Protein AF-A0A371NDY4-F1 (afdb_monomer_lite)

Sequence (256 aa):
MDIGEIVNDAIRYPSSDWKKVIILGVLIIASILILPVFLVMGYGFRALKASIAGFDELPEFDEWGEMFVDGLKVFVVQIAYMIVPLIIIFAGVLGSFTMVSPDTGVITNPTAFTGLVGGTTIIGIILAIILGLIETIAIAHMAYNDSELGAAFRFSEILDVISQIGWLDYIIWYIVVGLISVAGLHNLVHRCGSDLSGDGIHCKFPECDTGSGYPDRGPHNIPLHPALLEQGPCTQIRLRIKLPSFFIFPSSDKHL

pLDDT: mean 75.1, std 24.1, range [26.83, 97.38]

Organism: NCBI:txid49339

Radius of gyration: 27.2 Å; chains: 1; bounding box: 87×42×76 Å

Foldseek 3Di:
DPPVVVVVLVVVLCVQDVVVVVVLVVLVVVVVPVQSQLLNQLQVLVQLLCVVVVHSHRDDPPPSVNSSVLSVLLVVLVCVLLVVLVCLLCVLQVVLCVQQDPVPRDRVDPVSSCCSNVVSNVVSVVSSVVSVLLQVLLSSQCSVVVVDSVSSVPSVVSVVVCVVCPVVNSVVVVVVVVVVVVVVVVVVCVQQVPDPPDDDRDRDDPPPPPDDDDDDDDDDDDDDDPDDDDDDPDDDPPPPDDDDPPPDDDPDDPDD

Secondary structure (DSSP, 8-state):
--HHHHHHHHHHTGGG-HHHHHHHHHHHHHTTSHHHHHHHHHHHHHHHHHHHTT--SPPPS--HHHHHHHHHHHHHHHHHHHHHHHHHHHHHHHHHGGGB-TTT--BS-HHHHHHHHHHHHHHHHHHHHHHHHHHHHHHHHHHHTTT-GGGGG-HHHHHHHHHHH-HHHHHHHHHHHHHHHHHHHHHHHHHHTT--SSS------------S-------------S------S-----------TT----------

InterPro domains:
  IPR025098 Protein of unknown function DUF4013 [PF13197] (29-183)

Structure (mmCIF, N/CA/C/O backbone):
data_AF-A0A371NDY4-F1
#
_entry.id   AF-A0A371NDY4-F1
#
loop_
_atom_site.group_PDB
_atom_site.id
_atom_site.type_symbol
_atom_site.label_atom_id
_atom_site.label_alt_id
_atom_site.label_comp_id
_atom_site.label_asym_id
_atom_site.label_entity_id
_atom_site.label_seq_id
_atom_site.pdbx_PDB_ins_code
_atom_site.Cartn_x
_atom_site.Cartn_y
_atom_site.Cartn_z
_atom_site.occupancy
_atom_site.B_iso_or_equiv
_atom_site.auth_seq_id
_atom_site.auth_comp_id
_atom_site.auth_asym_id
_atom_site.auth_atom_id
_atom_site.pdbx_PDB_model_num
ATOM 1 N N . MET A 1 1 ? -5.989 -22.667 13.605 1.00 60.81 1 MET A N 1
ATOM 2 C CA . MET A 1 1 ? -7.070 -21.696 13.333 1.00 60.81 1 MET A CA 1
ATOM 3 C C . MET A 1 1 ? -8.186 -22.421 12.618 1.00 60.81 1 MET A C 1
ATOM 5 O O . MET A 1 1 ? -7.897 -23.077 11.622 1.00 60.81 1 MET A O 1
ATOM 9 N N . ASP A 1 2 ? -9.414 -22.338 13.126 1.00 74.62 2 ASP A N 1
ATOM 10 C CA . ASP A 1 2 ? -10.581 -22.775 12.362 1.00 74.62 2 ASP A CA 1
ATOM 11 C C . ASP A 1 2 ? -10.974 -21.644 11.403 1.00 74.62 2 ASP A C 1
ATOM 13 O O . ASP A 1 2 ? -11.299 -20.532 11.816 1.00 74.62 2 ASP A O 1
ATOM 17 N N . ILE A 1 3 ? -10.859 -21.905 10.103 1.00 75.25 3 ILE A N 1
ATOM 18 C CA . ILE A 1 3 ? -11.135 -20.914 9.055 1.00 75.25 3 ILE A CA 1
ATOM 19 C C . ILE A 1 3 ? -12.627 -20.539 9.069 1.00 75.25 3 ILE A C 1
ATOM 21 O O . ILE A 1 3 ? -12.978 -19.415 8.712 1.00 75.25 3 ILE A O 1
ATOM 25 N N . GLY A 1 4 ? -13.501 -21.453 9.513 1.00 75.94 4 GLY A N 1
ATOM 26 C CA . GLY A 1 4 ? -14.943 -21.228 9.561 1.00 75.94 4 GLY A CA 1
ATOM 27 C C . GLY A 1 4 ? -15.351 -20.133 10.545 1.00 75.94 4 GLY A C 1
ATOM 28 O O . GLY A 1 4 ? -16.204 -19.310 10.213 1.00 75.94 4 GLY A O 1
ATOM 29 N N . GLU A 1 5 ? -14.716 -20.082 11.718 1.00 78.94 5 GLU A N 1
ATOM 30 C CA . GLU A 1 5 ? -15.002 -19.073 12.748 1.00 78.94 5 GLU A CA 1
ATOM 31 C C . GLU A 1 5 ? -14.614 -17.669 12.267 1.00 78.94 5 GLU A C 1
ATOM 33 O O . GLU A 1 5 ? -15.431 -16.755 12.317 1.00 78.94 5 GLU A O 1
ATOM 38 N N . ILE A 1 6 ? -13.431 -17.527 11.661 1.00 78.00 6 ILE A N 1
ATOM 39 C CA . ILE A 1 6 ? -12.930 -16.244 11.136 1.00 78.00 6 ILE A CA 1
ATOM 40 C C . ILE A 1 6 ? -13.851 -15.692 10.045 1.00 78.00 6 ILE A C 1
ATOM 42 O O . ILE A 1 6 ? -14.155 -14.500 10.019 1.00 78.00 6 ILE A O 1
ATOM 46 N N . VAL A 1 7 ? -14.307 -16.554 9.132 1.00 78.50 7 VAL A N 1
ATOM 47 C CA . VAL A 1 7 ? -15.221 -16.143 8.059 1.00 78.50 7 VAL A CA 1
ATOM 48 C C . VAL A 1 7 ? -16.587 -15.751 8.627 1.00 78.50 7 VAL A C 1
ATOM 50 O O . VAL A 1 7 ? -17.172 -14.761 8.185 1.00 78.50 7 VAL A O 1
ATOM 53 N N . ASN A 1 8 ? -17.098 -16.496 9.608 1.00 81.06 8 ASN A N 1
ATOM 54 C CA . ASN A 1 8 ? -18.370 -16.183 10.254 1.00 81.06 8 ASN A CA 1
ATOM 55 C C . ASN A 1 8 ? -18.316 -14.841 11.005 1.00 81.06 8 ASN A C 1
ATOM 57 O O . ASN A 1 8 ? -19.231 -14.025 10.865 1.00 81.06 8 ASN A O 1
ATOM 61 N N . ASP A 1 9 ? -17.234 -14.582 11.733 1.00 78.56 9 ASP A N 1
ATOM 62 C CA . ASP A 1 9 ? -17.045 -13.331 12.470 1.00 78.56 9 ASP A CA 1
ATOM 63 C C . ASP A 1 9 ? -16.866 -12.142 11.518 1.00 78.56 9 ASP A C 1
ATOM 65 O O . ASP A 1 9 ? -17.490 -11.096 11.712 1.00 78.56 9 ASP A O 1
ATOM 69 N N . ALA A 1 10 ? -16.139 -12.330 10.411 1.00 75.06 10 ALA A N 1
ATOM 70 C CA . ALA A 1 10 ? -15.986 -11.315 9.369 1.00 75.06 10 ALA A CA 1
ATOM 71 C C . ALA A 1 10 ? -17.323 -10.906 8.718 1.00 75.06 10 ALA A C 1
ATOM 73 O O . ALA A 1 10 ? -17.489 -9.748 8.338 1.00 75.06 10 ALA A O 1
ATOM 74 N N . ILE A 1 11 ? -18.291 -11.825 8.599 1.00 76.31 11 ILE A N 1
ATOM 75 C CA . ILE A 1 11 ? -19.642 -11.517 8.092 1.00 76.31 11 ILE A CA 1
ATOM 76 C C . ILE A 1 11 ? -20.498 -10.855 9.176 1.00 76.31 11 ILE A C 1
ATOM 78 O O . ILE A 1 11 ? -21.281 -9.943 8.890 1.00 76.31 11 ILE A O 1
ATOM 82 N N . ARG A 1 12 ? -20.362 -11.300 10.427 1.00 77.25 12 ARG A N 1
ATOM 83 C CA . ARG A 1 12 ? -21.156 -10.793 11.548 1.00 77.25 12 ARG A CA 1
ATOM 84 C C . ARG A 1 12 ? -20.796 -9.350 11.896 1.00 77.25 12 ARG A C 1
ATOM 86 O O . ARG A 1 12 ? -21.706 -8.554 12.135 1.00 77.25 12 ARG A O 1
ATOM 93 N N . TYR A 1 13 ? -19.513 -9.005 11.860 1.00 73.75 13 TYR A N 1
ATOM 94 C CA . TYR A 1 13 ? -18.995 -7.689 12.236 1.00 73.75 13 TYR A CA 1
ATOM 95 C C . TYR A 1 13 ? -19.680 -6.505 11.511 1.00 73.75 13 TYR A C 1
ATOM 97 O O . TYR A 1 13 ? -20.256 -5.654 12.194 1.00 73.75 13 TYR A O 1
ATOM 105 N N . PRO A 1 14 ? -19.761 -6.447 10.163 1.00 69.00 14 PRO A N 1
ATOM 106 C CA . PRO A 1 14 ? -20.458 -5.359 9.470 1.00 69.00 14 PRO A CA 1
ATOM 107 C C . PRO A 1 14 ? -21.983 -5.393 9.666 1.00 69.00 14 PRO A C 1
ATOM 109 O O . PRO A 1 14 ? -22.634 -4.360 9.569 1.00 69.00 14 PRO A O 1
ATOM 112 N N . SER A 1 15 ? -22.581 -6.552 9.966 1.00 75.44 15 SER A N 1
ATOM 113 C CA . SER A 1 15 ? -24.038 -6.672 10.149 1.00 75.44 15 SER A CA 1
ATOM 114 C C . SER A 1 15 ? -24.560 -6.108 11.480 1.00 75.44 15 SER A C 1
ATOM 116 O O . SER A 1 15 ? -25.775 -6.050 11.682 1.00 75.44 15 SER A O 1
ATOM 118 N N . SER A 1 16 ? -23.655 -5.689 12.371 1.00 74.81 16 SER A N 1
ATOM 119 C CA . SER A 1 16 ? -23.969 -5.195 13.716 1.00 74.81 16 SER A CA 1
ATOM 120 C C . SER A 1 16 ? -24.694 -3.841 13.723 1.00 74.81 16 SER A C 1
ATOM 122 O O . SER A 1 16 ? -25.647 -3.676 14.481 1.00 74.81 16 SER A O 1
ATOM 124 N N . ASP A 1 17 ? -24.309 -2.892 12.858 1.00 80.81 17 ASP A N 1
ATOM 125 C CA . ASP A 1 17 ? -24.914 -1.552 12.799 1.00 80.81 17 ASP A CA 1
ATOM 126 C C . ASP A 1 17 ? -25.013 -1.017 11.362 1.00 80.81 17 ASP A C 1
ATOM 128 O O . ASP A 1 17 ? -24.057 -0.534 10.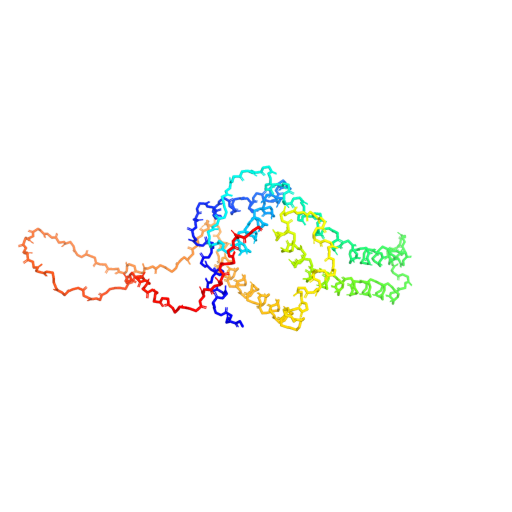751 1.00 80.81 17 ASP A O 1
ATOM 132 N N . TRP A 1 18 ? -26.234 -1.046 10.832 1.00 82.12 18 TRP A N 1
ATOM 133 C CA . TRP A 1 18 ? -26.519 -0.678 9.448 1.00 82.12 18 TRP A CA 1
ATOM 134 C C . TRP A 1 18 ? -26.354 0.820 9.179 1.00 82.12 18 TRP A C 1
ATOM 136 O O . TRP A 1 18 ? -26.070 1.202 8.044 1.00 82.12 18 TRP A O 1
ATOM 146 N N . LYS A 1 19 ? -26.487 1.689 10.193 1.00 82.31 19 LYS A N 1
ATOM 147 C CA . LYS A 1 19 ? -26.285 3.135 9.999 1.00 82.31 19 LYS A CA 1
ATOM 148 C C . LYS A 1 19 ? -24.817 3.431 9.715 1.00 82.31 19 LYS A C 1
ATOM 150 O O . LYS A 1 19 ? -24.513 4.162 8.773 1.00 82.31 19 LYS A O 1
ATOM 155 N N . LYS A 1 20 ? -23.920 2.821 10.494 1.00 84.62 20 LYS A N 1
ATOM 156 C CA . LYS A 1 20 ? -22.464 2.947 10.333 1.00 84.62 20 LYS A CA 1
ATOM 157 C C . LYS A 1 20 ? -22.018 2.418 8.966 1.00 84.62 20 LYS A C 1
ATOM 159 O O . LYS A 1 20 ? -21.270 3.094 8.263 1.00 84.62 20 LYS A O 1
ATOM 164 N N . VAL A 1 21 ? -22.569 1.283 8.530 1.00 85.19 21 VAL A N 1
ATOM 165 C CA . VAL A 1 21 ? -22.293 0.721 7.195 1.00 85.19 21 VAL A CA 1
ATOM 166 C C . VAL A 1 21 ? -22.751 1.645 6.065 1.00 85.19 21 VAL A C 1
ATOM 168 O O . VAL A 1 21 ? -22.012 1.828 5.100 1.00 85.19 21 VAL A O 1
ATOM 171 N N . ILE A 1 22 ? -23.931 2.264 6.169 1.00 85.31 22 ILE A N 1
ATOM 172 C CA . ILE A 1 22 ? -24.418 3.205 5.146 1.00 85.31 22 ILE A CA 1
ATOM 173 C C . ILE A 1 22 ? -23.508 4.434 5.057 1.00 85.31 22 ILE A C 1
ATOM 175 O O . ILE A 1 22 ? -23.155 4.846 3.952 1.00 85.31 22 ILE A O 1
ATOM 179 N N . ILE A 1 23 ? -23.091 4.998 6.196 1.00 83.94 23 ILE A N 1
ATOM 180 C CA . ILE A 1 23 ? -22.161 6.138 6.229 1.00 83.94 23 ILE A CA 1
ATOM 181 C C . ILE A 1 23 ? -20.831 5.759 5.566 1.00 83.94 23 ILE A C 1
ATOM 183 O O . ILE A 1 23 ? -20.347 6.503 4.709 1.00 83.94 23 ILE A O 1
ATOM 187 N N . LEU A 1 24 ? -20.282 4.582 5.889 1.00 83.75 24 LEU A N 1
ATOM 188 C CA . LEU A 1 24 ? -19.072 4.063 5.250 1.00 83.75 24 LEU A CA 1
ATOM 189 C C . LEU A 1 24 ? -19.263 3.878 3.736 1.00 83.75 24 LEU A C 1
ATOM 191 O O . LEU A 1 24 ? -18.402 4.276 2.958 1.00 83.75 24 LEU A O 1
ATOM 195 N N . GLY A 1 25 ? -20.402 3.333 3.306 1.00 80.56 25 GLY A N 1
ATOM 196 C CA . GLY A 1 25 ? -20.733 3.156 1.891 1.00 80.56 25 GLY A CA 1
ATOM 197 C C . GLY A 1 25 ? -20.793 4.480 1.124 1.00 80.56 25 GLY A C 1
ATOM 198 O O . GLY A 1 25 ? -20.212 4.593 0.045 1.00 80.56 25 GLY A O 1
ATOM 199 N N . VAL A 1 26 ? -21.424 5.512 1.696 1.00 86.12 26 VAL A N 1
ATOM 200 C CA . VAL A 1 26 ? -21.456 6.862 1.104 1.00 86.12 26 VAL A CA 1
ATOM 201 C C . VAL A 1 26 ? -20.052 7.464 1.032 1.00 86.12 26 VAL A C 1
ATOM 203 O O . VAL A 1 26 ? -19.696 8.034 0.003 1.00 86.12 26 VAL A O 1
ATOM 206 N N . LEU A 1 27 ? -19.237 7.305 2.078 1.00 78.69 27 LEU A N 1
ATOM 207 C CA . LEU A 1 27 ? -17.835 7.738 2.094 1.00 78.69 27 LEU A CA 1
ATOM 208 C C . LEU A 1 27 ? -17.000 7.042 1.014 1.00 78.69 27 LEU A C 1
ATOM 210 O O . LEU A 1 27 ? -16.205 7.703 0.351 1.00 78.69 27 LEU A O 1
ATOM 214 N N . ILE A 1 28 ? -17.203 5.741 0.797 1.00 79.44 28 ILE A N 1
ATOM 215 C CA . ILE A 1 28 ? -16.534 4.983 -0.268 1.00 79.44 28 ILE A CA 1
ATOM 216 C C . ILE A 1 28 ? -16.940 5.520 -1.644 1.00 79.44 28 ILE A C 1
ATOM 218 O O . ILE A 1 28 ? -16.073 5.753 -2.480 1.00 79.44 28 ILE A O 1
ATOM 222 N N . ILE A 1 29 ? -18.224 5.789 -1.887 1.00 79.44 29 ILE A N 1
ATOM 223 C CA . ILE A 1 29 ? -18.677 6.378 -3.161 1.00 79.44 29 ILE A CA 1
ATOM 224 C C . ILE A 1 29 ? -18.099 7.792 -3.338 1.00 79.44 29 ILE A C 1
ATOM 226 O O . ILE A 1 29 ? -17.630 8.156 -4.416 1.00 79.44 29 ILE A O 1
ATOM 230 N N . ALA A 1 30 ? -18.078 8.579 -2.262 1.00 79.12 30 ALA A N 1
ATOM 231 C CA . ALA A 1 30 ? -17.508 9.920 -2.238 1.00 79.12 30 ALA A CA 1
ATOM 232 C C . ALA A 1 30 ? -15.967 9.934 -2.257 1.00 79.12 30 ALA A C 1
ATOM 234 O O . ALA A 1 30 ? -15.396 11.003 -2.449 1.00 79.12 30 ALA A O 1
ATOM 235 N N . SER A 1 31 ? -15.286 8.789 -2.110 1.00 74.94 31 SER A N 1
ATOM 236 C CA . SER A 1 31 ? -13.812 8.678 -2.127 1.00 74.94 31 SER A CA 1
ATOM 237 C C . SER A 1 31 ? -13.174 9.029 -3.468 1.00 74.94 31 SER A C 1
ATOM 239 O O . SER A 1 31 ? -11.965 9.236 -3.537 1.00 74.94 31 SER A O 1
ATOM 241 N N . ILE A 1 32 ? -13.986 9.190 -4.519 1.00 74.50 32 ILE A N 1
ATOM 242 C CA . ILE A 1 32 ? -13.548 9.839 -5.757 1.00 74.50 32 ILE A CA 1
ATOM 243 C C . ILE A 1 32 ? -13.097 11.290 -5.514 1.00 74.50 32 ILE A C 1
ATOM 245 O O . ILE A 1 32 ? -12.249 11.810 -6.238 1.00 74.50 32 ILE A O 1
ATOM 249 N N . LEU A 1 33 ? -13.614 11.940 -4.465 1.00 75.75 33 LEU A N 1
ATOM 250 C CA . LEU A 1 33 ? -13.017 13.140 -3.904 1.00 75.75 33 LEU A CA 1
ATOM 251 C C . LEU A 1 33 ? -11.824 12.707 -3.034 1.00 75.75 33 LEU A C 1
ATOM 253 O O . LEU A 1 33 ? -11.963 11.895 -2.123 1.00 75.75 33 LEU A O 1
ATOM 257 N N . ILE A 1 34 ? -10.653 13.297 -3.281 1.00 78.06 34 ILE A N 1
ATOM 258 C CA . ILE A 1 34 ? -9.389 12.969 -2.593 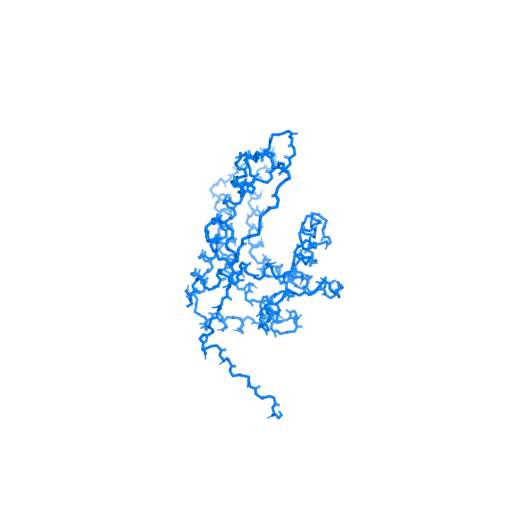1.00 78.06 34 ILE A CA 1
ATOM 259 C C . ILE A 1 34 ? -9.514 13.052 -1.061 1.00 78.06 34 ILE A C 1
ATOM 261 O O . ILE A 1 34 ? -8.813 12.352 -0.348 1.00 78.06 34 ILE A O 1
ATOM 265 N N . LEU A 1 35 ? -10.395 13.897 -0.521 1.00 82.81 35 LEU A N 1
ATOM 266 C CA . LEU A 1 35 ? -10.495 14.119 0.923 1.00 82.81 35 LEU A CA 1
ATOM 267 C C . LEU A 1 35 ? -11.214 12.969 1.676 1.00 82.81 35 LEU A C 1
ATOM 269 O O . LEU A 1 35 ? -10.656 12.478 2.658 1.00 82.81 35 LEU A O 1
ATOM 273 N N . PRO A 1 36 ? -12.383 12.470 1.223 1.00 84.44 36 PRO A N 1
ATOM 274 C CA . PRO A 1 36 ? -13.027 11.289 1.804 1.00 84.44 36 PRO A CA 1
ATOM 275 C C . PRO A 1 36 ? -12.189 10.002 1.855 1.00 84.44 36 PRO A C 1
ATOM 277 O O . PRO A 1 36 ? -12.426 9.190 2.748 1.00 84.44 36 PRO A O 1
ATOM 280 N N . VAL A 1 37 ? -11.194 9.803 0.977 1.00 87.56 37 VAL A N 1
ATOM 281 C CA . VAL A 1 37 ? -10.361 8.580 1.007 1.00 87.56 37 VAL A CA 1
ATOM 282 C C . VAL A 1 37 ? -9.605 8.422 2.332 1.00 87.56 37 VAL A C 1
ATOM 284 O O . VAL A 1 37 ? -9.538 7.324 2.882 1.00 87.56 37 VAL A O 1
ATOM 287 N N . PHE A 1 38 ? -9.115 9.528 2.901 1.00 91.75 38 PHE A N 1
ATOM 288 C CA . PHE A 1 38 ? -8.393 9.515 4.173 1.00 91.75 38 PHE A CA 1
ATOM 289 C C . PHE A 1 38 ? -9.323 9.186 5.340 1.00 91.75 38 PHE A C 1
ATOM 291 O O . PHE A 1 38 ? -8.925 8.481 6.259 1.00 91.75 38 PHE A O 1
ATOM 298 N N . LEU A 1 39 ? -10.584 9.627 5.287 1.00 91.56 39 LEU A N 1
ATOM 299 C CA . LEU A 1 39 ? -11.581 9.269 6.298 1.00 91.56 39 LEU A CA 1
ATOM 300 C C . LEU A 1 39 ? -11.918 7.775 6.253 1.00 91.56 39 LEU A C 1
ATOM 302 O O . LEU A 1 39 ? -12.058 7.160 7.306 1.00 91.56 39 LEU A O 1
ATOM 306 N N . VAL A 1 40 ? -11.994 7.176 5.060 1.00 90.38 40 VAL A N 1
ATOM 307 C CA . VAL A 1 40 ? -12.202 5.725 4.908 1.00 90.38 40 VAL A CA 1
ATOM 308 C C . VAL A 1 40 ? -11.023 4.944 5.492 1.00 90.38 40 VAL A C 1
ATOM 310 O O . VAL A 1 40 ? -11.234 4.011 6.267 1.00 90.38 40 VAL A O 1
ATOM 313 N N . MET A 1 41 ? -9.786 5.343 5.177 1.00 92.19 41 MET A N 1
ATOM 314 C CA . MET A 1 41 ? -8.582 4.718 5.743 1.00 92.19 41 MET A CA 1
ATOM 315 C C . MET A 1 41 ? -8.529 4.862 7.268 1.00 92.19 41 MET A C 1
ATOM 317 O O . MET A 1 41 ? -8.262 3.890 7.972 1.00 92.19 41 MET A O 1
ATOM 321 N N . GLY A 1 42 ? -8.838 6.053 7.782 1.00 94.06 42 GLY A N 1
ATOM 322 C CA . GLY A 1 42 ? -8.897 6.330 9.214 1.00 94.06 42 GLY A CA 1
ATOM 323 C 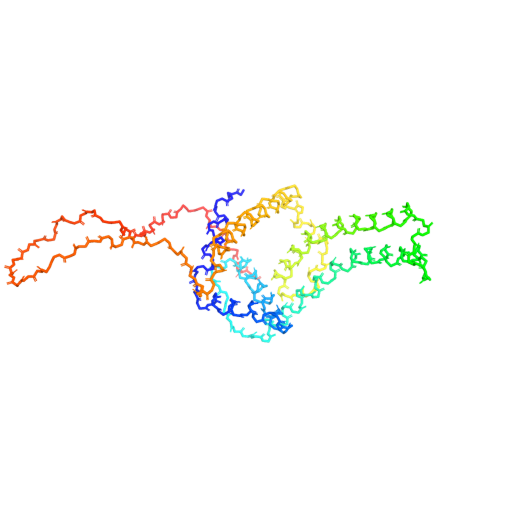C . GLY A 1 42 ? -9.955 5.509 9.942 1.00 94.06 42 GLY A C 1
ATOM 324 O O . GLY A 1 42 ? -9.682 4.959 11.008 1.00 94.06 42 GLY A O 1
ATOM 325 N N . TYR A 1 43 ? -11.142 5.359 9.351 1.00 93.38 43 TYR A N 1
ATOM 326 C CA . TYR A 1 43 ? -12.189 4.505 9.910 1.00 93.38 43 TYR A CA 1
ATOM 327 C C . TYR A 1 43 ? -11.772 3.030 9.909 1.00 93.38 43 TYR A C 1
ATOM 329 O O . TYR A 1 43 ? -11.955 2.343 10.911 1.00 93.38 43 TYR A O 1
ATOM 337 N N . GLY A 1 44 ? -11.145 2.551 8.828 1.00 92.19 44 GLY A N 1
ATOM 338 C CA . GLY A 1 44 ? -10.586 1.197 8.766 1.00 92.19 44 GLY A CA 1
ATOM 339 C C . GLY A 1 44 ? -9.523 0.956 9.841 1.00 92.19 44 GLY A C 1
ATOM 340 O O . GLY A 1 44 ? -9.528 -0.079 10.505 1.00 92.19 44 GLY A O 1
ATOM 341 N N . PHE A 1 45 ? -8.665 1.944 10.088 1.00 94.69 45 PHE A N 1
ATOM 342 C CA . PHE A 1 45 ? -7.683 1.897 11.166 1.00 94.69 45 PHE A CA 1
ATOM 343 C C . PHE A 1 45 ? -8.327 1.907 12.560 1.00 94.69 45 PHE A C 1
ATOM 345 O O . PHE A 1 45 ? -7.889 1.187 13.457 1.00 94.69 45 PHE A O 1
ATOM 352 N N . ARG A 1 46 ? -9.408 2.669 12.754 1.00 93.75 46 ARG A N 1
ATOM 353 C CA . ARG A 1 46 ? -10.189 2.656 13.999 1.00 93.75 46 ARG A CA 1
ATOM 354 C C . ARG A 1 46 ? -10.878 1.306 14.225 1.00 93.75 46 ARG A C 1
ATOM 356 O O . ARG A 1 46 ? -10.870 0.813 15.350 1.00 93.75 46 ARG A O 1
ATOM 363 N N . ALA A 1 47 ? -11.416 0.691 13.173 1.00 92.12 47 ALA A N 1
ATOM 364 C CA . ALA A 1 47 ? -11.974 -0.658 13.237 1.00 92.12 47 ALA A CA 1
ATOM 365 C C . ALA A 1 47 ? -10.896 -1.683 13.612 1.00 92.12 47 ALA A C 1
ATOM 367 O O . ALA A 1 47 ? -11.112 -2.489 14.510 1.00 92.12 47 ALA A O 1
ATOM 368 N N . LEU A 1 48 ? -9.699 -1.576 13.025 1.00 91.62 48 LEU A N 1
ATOM 369 C CA . LEU A 1 48 ? -8.554 -2.410 13.392 1.00 91.62 48 LEU A CA 1
ATOM 370 C C . LEU A 1 48 ? -8.175 -2.258 14.875 1.00 91.62 48 LEU A C 1
ATOM 372 O O . LEU A 1 48 ? -7.992 -3.264 15.556 1.00 91.62 48 LEU A O 1
ATOM 376 N N . LYS A 1 49 ? -8.115 -1.022 15.397 1.00 91.81 49 LYS A N 1
ATOM 377 C CA . LYS A 1 49 ? -7.894 -0.760 16.833 1.00 91.81 49 LYS A CA 1
ATOM 378 C C . LYS A 1 49 ? -8.955 -1.438 17.706 1.00 91.81 49 LYS A C 1
ATOM 380 O O . LYS A 1 49 ? -8.607 -2.082 18.692 1.00 91.81 49 LYS A O 1
ATOM 385 N N . ALA A 1 50 ? -10.230 -1.326 17.332 1.00 90.38 50 ALA A N 1
ATOM 386 C CA . ALA A 1 50 ? -11.332 -1.945 18.067 1.00 90.38 50 ALA A CA 1
ATOM 387 C C . ALA A 1 50 ? -11.235 -3.481 18.067 1.00 90.38 50 ALA A C 1
ATOM 389 O O . ALA A 1 50 ? -11.366 -4.093 19.126 1.00 90.38 50 ALA A O 1
ATOM 390 N N . SER A 1 51 ? -10.912 -4.094 16.924 1.00 87.25 51 SER A N 1
ATOM 391 C CA . SER A 1 51 ? -10.717 -5.545 16.820 1.00 87.25 51 SER A CA 1
ATOM 392 C C . SER A 1 51 ? -9.528 -6.039 17.649 1.00 87.25 51 SER A C 1
ATOM 394 O O . SER A 1 51 ? -9.643 -7.058 18.325 1.00 87.25 51 SER A O 1
ATOM 396 N N . ILE A 1 52 ? -8.403 -5.314 17.657 1.00 86.12 52 ILE A N 1
ATOM 397 C CA . ILE A 1 52 ? -7.232 -5.657 18.487 1.00 86.12 52 ILE A CA 1
ATOM 398 C C . ILE A 1 52 ? -7.563 -5.540 19.982 1.00 86.12 52 ILE A C 1
ATOM 400 O O . ILE A 1 52 ? -7.108 -6.358 20.779 1.00 86.12 52 ILE A O 1
ATOM 404 N N . ALA A 1 53 ? -8.385 -4.560 20.362 1.00 88.06 53 ALA A N 1
ATOM 405 C CA . ALA A 1 53 ? -8.873 -4.399 21.730 1.00 88.06 53 ALA A CA 1
ATOM 406 C C . ALA A 1 53 ? -9.961 -5.423 22.128 1.00 88.06 53 ALA A C 1
ATOM 408 O O . ALA A 1 53 ? -10.373 -5.444 23.288 1.00 88.06 53 ALA A O 1
ATOM 409 N N . GLY A 1 54 ? -10.410 -6.279 21.202 1.00 84.31 54 GLY A N 1
ATOM 410 C CA . GLY A 1 54 ? -11.415 -7.316 21.451 1.00 84.31 54 GLY A CA 1
ATOM 411 C C . GLY A 1 54 ? -12.859 -6.809 21.465 1.00 84.31 54 GLY A C 1
ATOM 412 O O . GLY A 1 54 ? -13.726 -7.459 22.047 1.00 84.31 54 GLY A O 1
ATOM 413 N N . PHE A 1 55 ? -13.127 -5.646 20.865 1.00 81.88 55 PHE A N 1
ATOM 414 C CA . PHE A 1 55 ? -14.486 -5.140 20.696 1.00 81.88 55 PHE A CA 1
ATOM 415 C C . PHE A 1 55 ? -15.111 -5.670 19.399 1.00 81.88 55 PHE A C 1
ATOM 417 O O . PHE A 1 55 ? -14.596 -5.432 18.306 1.00 81.88 55 PHE A O 1
ATOM 424 N N . ASP A 1 56 ? -16.275 -6.310 19.524 1.00 76.81 56 ASP A N 1
ATOM 425 C CA . ASP A 1 56 ? -17.058 -6.841 18.393 1.00 76.81 56 ASP A CA 1
ATOM 426 C C . ASP A 1 56 ? -18.067 -5.829 17.817 1.00 76.81 56 ASP A C 1
ATOM 428 O O . ASP A 1 56 ? -18.856 -6.150 16.924 1.00 76.81 56 ASP A O 1
ATOM 432 N N . GLU A 1 57 ? -18.064 -4.595 18.324 1.00 77.81 57 GLU A N 1
ATOM 433 C CA . GLU A 1 57 ? -18.939 -3.515 17.871 1.00 77.81 57 GLU A CA 1
ATOM 434 C C . GLU A 1 57 ? -18.204 -2.569 16.912 1.00 77.81 57 GLU A C 1
ATOM 436 O O . GLU A 1 57 ? -17.012 -2.285 17.058 1.00 77.81 57 GLU A O 1
ATOM 441 N N . LEU A 1 58 ? -18.930 -2.058 15.912 1.00 83.31 58 LEU A N 1
ATOM 442 C CA . LEU A 1 58 ? -18.387 -1.084 14.967 1.00 83.31 58 LEU A CA 1
ATOM 443 C C . LEU A 1 58 ? -18.054 0.239 15.681 1.00 83.31 58 LEU A C 1
ATOM 445 O O . LEU A 1 58 ? -18.917 0.758 16.399 1.00 83.31 58 LEU A O 1
ATOM 449 N N . PRO A 1 59 ? -16.883 0.854 15.429 1.00 87.81 59 PRO A N 1
ATOM 450 C CA . PRO A 1 59 ? -16.550 2.156 15.996 1.00 87.81 59 PRO A CA 1
ATOM 451 C C . PRO A 1 59 ? -17.545 3.239 15.574 1.00 87.81 59 PRO A C 1
ATOM 453 O O . PRO A 1 59 ? -18.113 3.190 14.476 1.00 87.81 59 PRO A O 1
ATOM 456 N N . GLU A 1 60 ? -17.751 4.234 16.432 1.00 87.50 60 GLU A N 1
ATOM 457 C CA . GLU A 1 60 ? -18.588 5.387 16.104 1.00 87.50 60 GLU A CA 1
ATOM 458 C C . GLU A 1 60 ? -17.927 6.303 15.059 1.00 87.50 60 GLU A C 1
ATOM 460 O O . GLU A 1 60 ? -16.709 6.302 14.870 1.00 87.50 60 GLU A O 1
ATOM 465 N N . PHE A 1 61 ? -18.766 7.057 14.336 1.00 84.94 61 PHE A N 1
ATOM 466 C CA . PHE A 1 61 ? -18.358 8.101 13.386 1.00 84.94 61 PHE A CA 1
ATOM 467 C C . PHE A 1 61 ? -18.309 9.464 14.086 1.00 84.94 61 PHE A C 1
ATOM 469 O O . PHE A 1 61 ? -18.988 10.425 13.712 1.00 84.94 61 PHE A O 1
ATOM 476 N N . ASP A 1 62 ? -17.529 9.522 15.149 1.00 88.12 62 ASP A N 1
ATOM 477 C CA . ASP A 1 62 ? -17.201 10.709 15.923 1.00 88.12 62 ASP A CA 1
ATOM 478 C C . ASP A 1 62 ? -15.743 11.126 15.677 1.00 88.12 62 ASP A C 1
ATOM 480 O O . ASP A 1 62 ? -14.980 10.440 14.992 1.00 88.12 62 ASP A O 1
ATOM 484 N N . GLU A 1 63 ? -15.357 12.292 16.199 1.00 89.50 63 GLU A N 1
ATOM 485 C CA . GLU A 1 63 ? -13.959 12.752 16.167 1.00 89.50 63 GLU A CA 1
ATOM 486 C C . GLU A 1 63 ? -13.333 12.698 14.758 1.00 89.50 63 GLU A C 1
ATOM 488 O O . GLU A 1 63 ? -12.214 12.233 14.546 1.00 89.50 63 GLU A O 1
ATOM 493 N N . TRP A 1 64 ? -14.076 13.191 13.760 1.00 90.62 64 TRP A N 1
ATOM 494 C CA . TRP A 1 64 ? -13.708 13.156 12.338 1.00 90.62 64 TRP A CA 1
ATOM 495 C C . TRP A 1 64 ? -12.300 13.697 12.047 1.00 90.62 64 TRP A C 1
ATOM 497 O O . TRP A 1 64 ? -11.643 13.230 11.120 1.00 90.62 64 TRP A O 1
ATOM 507 N N . GLY A 1 65 ? -11.833 14.671 12.836 1.00 91.19 65 GLY A N 1
ATOM 508 C CA . GLY A 1 65 ? -10.481 15.218 12.730 1.00 91.19 65 GLY A CA 1
ATOM 509 C C . GLY A 1 65 ? -9.398 14.205 13.102 1.00 91.19 65 GLY A C 1
ATOM 510 O O . GLY A 1 65 ? -8.427 14.060 12.364 1.00 91.19 65 GLY A O 1
ATOM 511 N N . GLU A 1 66 ? -9.581 13.462 14.193 1.00 91.81 66 GLU A N 1
ATOM 512 C CA . GLU A 1 66 ? -8.640 12.412 14.601 1.00 91.81 66 GLU A CA 1
ATOM 513 C C . GLU A 1 66 ? -8.662 11.248 13.617 1.00 91.81 66 GLU A C 1
ATOM 515 O O . GLU A 1 66 ? -7.609 10.773 13.199 1.00 91.81 66 GLU A O 1
ATOM 520 N N . MET A 1 67 ? -9.853 10.863 13.151 1.00 93.06 67 MET A N 1
ATOM 521 C CA . MET A 1 67 ? -10.006 9.847 12.112 1.00 93.06 67 MET A CA 1
ATOM 522 C C . MET A 1 67 ? -9.281 10.242 10.818 1.00 93.06 67 MET A C 1
ATOM 524 O O . MET A 1 67 ? -8.592 9.422 10.217 1.00 93.06 67 MET A O 1
ATOM 528 N N . PHE A 1 68 ? -9.378 11.506 10.400 1.00 93.81 68 PHE A N 1
ATOM 529 C CA . PHE A 1 68 ? -8.637 12.012 9.245 1.00 93.81 68 PHE A CA 1
ATOM 530 C C . PHE A 1 68 ? -7.116 11.943 9.455 1.00 93.81 68 PHE A C 1
ATOM 532 O O . PHE A 1 68 ? -6.392 11.503 8.561 1.00 93.81 68 PHE A O 1
ATOM 539 N N . VAL A 1 69 ? -6.627 12.347 10.633 1.00 95.56 69 VAL A N 1
ATOM 540 C CA . VAL A 1 69 ? -5.196 12.294 10.976 1.00 95.56 69 VAL A CA 1
ATOM 541 C C . VAL A 1 69 ? -4.687 10.853 11.006 1.00 95.56 69 VAL A C 1
ATOM 543 O O . VAL A 1 69 ? -3.622 10.578 10.456 1.00 95.56 69 VAL A O 1
ATOM 546 N N . ASP A 1 70 ? -5.444 9.926 11.586 1.00 95.44 70 ASP A N 1
ATOM 547 C CA . ASP A 1 70 ? -5.111 8.502 11.586 1.00 95.44 70 ASP A CA 1
ATOM 548 C C . ASP A 1 70 ? -5.061 7.936 10.159 1.00 95.44 70 ASP A C 1
ATOM 550 O O . ASP A 1 70 ? -4.109 7.238 9.806 1.00 95.44 70 ASP A O 1
ATOM 554 N N . GLY A 1 71 ? -6.010 8.314 9.297 1.00 94.81 71 GLY A N 1
ATOM 555 C CA . GLY A 1 71 ? -5.972 7.970 7.875 1.00 94.81 71 GLY A CA 1
ATOM 556 C C . GLY A 1 71 ? -4.736 8.513 7.155 1.00 94.81 71 GLY A C 1
ATOM 557 O O . GLY A 1 71 ? -4.117 7.804 6.360 1.00 94.81 71 GLY A O 1
ATOM 558 N N . LEU A 1 72 ? -4.318 9.741 7.475 1.00 96.12 72 LEU A N 1
ATOM 559 C CA . LEU A 1 72 ? -3.092 10.327 6.933 1.00 96.12 72 LEU A CA 1
ATOM 560 C C . LEU A 1 72 ? -1.836 9.582 7.414 1.00 96.12 72 LEU A C 1
ATOM 562 O O . LEU A 1 72 ? -0.924 9.366 6.618 1.00 96.12 72 LEU A O 1
ATOM 566 N N . LYS A 1 73 ? -1.780 9.148 8.680 1.00 96.25 73 LYS A N 1
ATOM 567 C CA . LYS A 1 73 ? -0.666 8.329 9.193 1.00 96.25 73 LYS A CA 1
ATOM 568 C C . LYS A 1 73 ? -0.569 6.997 8.451 1.00 96.25 73 LYS A C 1
ATOM 570 O O . LYS A 1 73 ? 0.519 6.641 8.007 1.00 96.25 73 LYS A O 1
ATOM 575 N N . VAL A 1 74 ? -1.694 6.299 8.268 1.00 96.62 74 VAL A N 1
ATOM 576 C CA . VAL A 1 74 ? -1.748 5.046 7.492 1.00 96.62 74 VAL A CA 1
ATOM 577 C C . VAL A 1 74 ? -1.247 5.272 6.067 1.00 96.62 74 VAL A C 1
ATOM 579 O O . VAL A 1 74 ? -0.422 4.508 5.575 1.00 96.62 74 VAL A O 1
ATOM 582 N N . PHE A 1 75 ? -1.668 6.363 5.428 1.00 95.69 75 PHE A N 1
ATOM 583 C CA . PHE A 1 75 ? -1.202 6.719 4.091 1.00 95.69 75 PHE A CA 1
ATOM 584 C C . PHE A 1 75 ? 0.313 6.982 4.031 1.00 95.69 75 PHE A C 1
ATOM 586 O O . PHE A 1 75 ? 0.984 6.536 3.100 1.00 95.69 75 PHE A O 1
ATOM 593 N N . VAL A 1 76 ? 0.882 7.664 5.032 1.00 96.94 76 VAL A N 1
ATOM 594 C CA . VAL A 1 76 ? 2.338 7.879 5.122 1.00 96.94 76 VAL A CA 1
ATOM 595 C C . VAL A 1 76 ? 3.087 6.552 5.260 1.00 96.94 76 VAL A C 1
ATOM 597 O O . VAL A 1 76 ? 4.106 6.366 4.594 1.00 96.94 76 VAL A O 1
ATOM 600 N N . VAL A 1 77 ? 2.581 5.624 6.077 1.00 97.38 77 VAL A N 1
ATOM 601 C CA . VAL A 1 77 ? 3.152 4.274 6.208 1.00 97.38 77 VAL A CA 1
ATOM 602 C C . VAL A 1 77 ? 3.108 3.548 4.863 1.00 97.38 77 VAL A C 1
ATOM 604 O O . VAL A 1 77 ? 4.143 3.069 4.404 1.00 97.38 77 VAL A O 1
ATOM 607 N N . GLN A 1 78 ? 1.968 3.564 4.175 1.00 94.69 78 GLN A N 1
ATOM 608 C CA . GLN A 1 78 ? 1.821 2.943 2.858 1.00 94.69 78 GLN A CA 1
ATOM 609 C C . GLN A 1 78 ? 2.816 3.501 1.831 1.00 94.69 78 GLN A C 1
ATOM 611 O O . GLN A 1 78 ? 3.486 2.741 1.131 1.00 94.69 78 GLN A O 1
ATOM 616 N N . ILE A 1 79 ? 2.987 4.827 1.768 1.00 95.56 79 ILE A N 1
ATOM 617 C CA . ILE A 1 79 ? 4.010 5.435 0.906 1.00 95.56 79 ILE A CA 1
ATOM 618 C C . ILE A 1 79 ? 5.404 4.951 1.304 1.00 95.56 79 ILE A C 1
ATOM 620 O O . ILE A 1 79 ? 6.184 4.572 0.433 1.00 95.56 79 ILE A O 1
ATOM 624 N N . ALA A 1 80 ? 5.734 4.958 2.594 1.00 96.56 80 ALA A N 1
ATOM 625 C CA . ALA A 1 80 ? 7.068 4.607 3.067 1.00 96.56 80 ALA A CA 1
ATOM 626 C C . ALA A 1 80 ? 7.448 3.148 2.755 1.00 96.56 80 ALA A C 1
ATOM 628 O O . ALA A 1 80 ? 8.598 2.887 2.405 1.00 96.56 80 ALA A O 1
ATOM 629 N N . TYR A 1 81 ? 6.497 2.214 2.820 1.00 96.12 81 TYR A N 1
ATOM 630 C CA . TYR A 1 81 ? 6.723 0.814 2.444 1.00 96.12 81 TYR A CA 1
ATOM 631 C C . TYR A 1 81 ? 6.753 0.616 0.918 1.00 96.12 81 TYR A C 1
ATOM 633 O O . TYR A 1 81 ? 7.558 -0.169 0.411 1.00 96.12 81 TYR A O 1
ATOM 641 N N . MET A 1 82 ? 5.955 1.373 0.158 1.00 96.19 82 MET A N 1
ATOM 642 C CA . MET A 1 82 ? 5.858 1.226 -1.302 1.00 96.19 82 MET A CA 1
ATOM 643 C C . MET A 1 82 ? 6.877 2.050 -2.100 1.00 96.19 82 MET A C 1
ATOM 645 O O . MET A 1 82 ? 7.079 1.790 -3.289 1.00 96.19 82 MET A O 1
ATOM 649 N N . ILE A 1 83 ? 7.573 3.005 -1.477 1.00 96.12 83 ILE A N 1
ATOM 650 C CA . ILE A 1 83 ? 8.526 3.874 -2.180 1.00 96.12 83 ILE A CA 1
ATOM 651 C C . ILE A 1 83 ? 9.715 3.097 -2.753 1.00 96.12 83 ILE A C 1
ATOM 653 O O . ILE A 1 83 ? 10.142 3.373 -3.871 1.00 96.12 83 ILE A O 1
ATOM 657 N N . VAL A 1 84 ? 10.228 2.095 -2.031 1.00 95.94 84 VAL A N 1
ATOM 658 C CA . VAL A 1 84 ? 11.397 1.312 -2.461 1.00 95.94 84 VAL A CA 1
ATOM 659 C C . VAL A 1 84 ? 11.087 0.481 -3.719 1.00 95.94 84 VAL A C 1
ATOM 661 O O . VAL A 1 84 ? 11.811 0.629 -4.708 1.00 95.94 84 VAL A O 1
ATOM 664 N N . PRO A 1 85 ? 10.005 -0.327 -3.759 1.00 96.75 85 PRO A N 1
ATOM 665 C CA . PRO A 1 85 ? 9.570 -1.006 -4.977 1.00 96.75 85 PRO A CA 1
ATOM 666 C C . PRO A 1 85 ? 9.330 -0.044 -6.139 1.00 96.75 85 PRO A C 1
ATOM 668 O O . PRO A 1 85 ? 9.788 -0.297 -7.254 1.00 96.75 85 PRO A O 1
ATOM 671 N N . LEU A 1 86 ? 8.653 1.081 -5.879 1.00 96.00 86 LEU A N 1
ATOM 672 C CA . LEU A 1 86 ? 8.347 2.066 -6.912 1.00 96.00 86 LEU A CA 1
ATOM 673 C C . LEU A 1 86 ? 9.617 2.666 -7.509 1.00 96.00 86 LEU A C 1
ATOM 675 O O . LEU A 1 86 ? 9.724 2.722 -8.730 1.00 96.00 86 LEU A O 1
ATOM 679 N N . ILE A 1 87 ? 10.600 3.052 -6.691 1.00 96.50 87 ILE A N 1
ATOM 680 C CA . ILE A 1 87 ? 11.877 3.588 -7.182 1.00 96.50 87 ILE A CA 1
ATOM 681 C C . ILE A 1 87 ? 12.560 2.592 -8.119 1.00 96.50 87 ILE A C 1
ATOM 683 O O . ILE A 1 87 ? 13.051 3.000 -9.166 1.00 96.50 87 ILE A O 1
ATOM 687 N N . ILE A 1 88 ? 12.571 1.300 -7.787 1.00 96.50 88 ILE A N 1
ATOM 688 C CA . ILE A 1 88 ? 13.213 0.275 -8.622 1.00 96.50 88 ILE A CA 1
ATOM 689 C C . ILE A 1 88 ? 12.504 0.149 -9.974 1.00 96.50 88 ILE A C 1
ATOM 691 O O . ILE A 1 88 ? 13.163 0.150 -11.015 1.00 96.50 88 ILE A O 1
ATOM 695 N N . ILE A 1 89 ? 11.169 0.099 -9.969 1.00 96.19 89 ILE A N 1
ATOM 696 C CA . ILE A 1 89 ? 10.367 0.023 -11.198 1.00 96.19 89 ILE A CA 1
ATOM 697 C C . ILE A 1 89 ? 10.574 1.283 -12.041 1.00 96.19 89 ILE A C 1
ATOM 699 O O . ILE A 1 89 ? 10.890 1.188 -13.227 1.00 96.19 89 ILE A O 1
ATOM 703 N N . PHE A 1 90 ? 10.442 2.465 -11.436 1.00 95.06 90 PHE A N 1
ATOM 704 C CA . PHE A 1 90 ? 10.620 3.735 -12.131 1.00 95.06 90 PHE A CA 1
ATOM 705 C C . PHE A 1 90 ? 12.040 3.899 -12.655 1.00 95.06 90 PHE A C 1
ATOM 707 O O . PHE A 1 90 ? 12.199 4.354 -13.779 1.00 95.06 90 PHE A O 1
ATOM 714 N N . ALA A 1 91 ? 13.068 3.502 -11.909 1.00 94.62 91 ALA A N 1
ATOM 715 C CA . ALA A 1 91 ? 14.449 3.585 -12.370 1.00 94.62 91 ALA A CA 1
ATOM 716 C C . ALA A 1 91 ? 14.676 2.743 -13.633 1.00 94.62 91 ALA A C 1
ATOM 718 O O . ALA A 1 91 ? 15.309 3.222 -14.573 1.00 94.62 91 ALA A O 1
ATOM 719 N N . GLY A 1 92 ? 14.130 1.527 -13.697 1.00 94.69 92 GLY A N 1
ATOM 720 C CA . GLY A 1 92 ? 14.259 0.698 -14.894 1.00 94.69 92 GLY A CA 1
ATOM 721 C C . GLY A 1 92 ? 13.419 1.184 -16.069 1.00 94.69 92 GLY A C 1
ATOM 722 O O . GLY A 1 92 ? 13.928 1.259 -17.187 1.00 94.69 92 GLY A O 1
ATOM 723 N N . VAL A 1 93 ? 12.173 1.603 -15.830 1.00 93.38 93 VAL A N 1
ATOM 724 C CA . VAL A 1 93 ? 11.319 2.188 -16.878 1.00 93.38 93 VAL A CA 1
ATOM 725 C C . VAL A 1 93 ? 11.936 3.482 -17.413 1.00 93.38 93 VAL A C 1
ATOM 727 O O . VAL A 1 93 ? 12.100 3.629 -18.622 1.00 93.38 93 VAL A O 1
ATOM 730 N N . LEU A 1 94 ? 12.361 4.392 -16.536 1.00 93.88 94 LEU A N 1
ATOM 731 C CA . LEU A 1 94 ? 12.996 5.646 -16.935 1.00 93.88 94 LEU A CA 1
ATOM 732 C C . LEU A 1 94 ? 14.335 5.412 -17.638 1.00 93.88 94 LEU A C 1
ATOM 734 O O . LEU A 1 94 ? 14.593 6.012 -18.680 1.00 93.88 94 LEU A O 1
ATOM 738 N N . GLY A 1 95 ? 15.155 4.495 -17.123 1.00 93.06 95 GLY A N 1
ATOM 739 C CA . GLY A 1 95 ? 16.409 4.098 -17.759 1.00 93.06 95 GLY A CA 1
ATOM 740 C C . GLY A 1 95 ? 16.199 3.498 -19.150 1.00 93.06 95 GLY A C 1
ATOM 741 O O . GLY A 1 95 ? 16.992 3.756 -20.056 1.00 93.06 95 GLY A O 1
ATOM 742 N N . SER A 1 96 ? 15.101 2.766 -19.361 1.00 93.31 96 SER A N 1
ATOM 743 C CA . SER A 1 96 ? 14.783 2.153 -20.655 1.00 93.31 96 SER A CA 1
ATOM 744 C C . SER A 1 96 ? 14.468 3.172 -21.752 1.00 93.31 96 SER A C 1
ATOM 746 O O . SER A 1 96 ? 14.749 2.906 -22.920 1.00 93.31 96 SER A O 1
ATOM 748 N N . PHE A 1 97 ? 13.989 4.374 -21.401 1.00 91.81 97 PHE A N 1
ATOM 749 C CA . PHE A 1 97 ? 13.729 5.428 -22.388 1.00 91.81 97 PHE A CA 1
ATOM 750 C C . PHE A 1 97 ? 14.997 5.921 -23.089 1.00 91.81 97 PHE A C 1
ATOM 752 O O . PHE A 1 97 ? 14.914 6.378 -24.224 1.00 91.81 97 PHE A O 1
ATOM 759 N N . THR A 1 98 ? 16.178 5.759 -22.483 1.00 91.56 98 THR A N 1
ATOM 760 C CA . THR A 1 98 ? 17.459 6.072 -23.149 1.00 91.56 98 THR A CA 1
ATOM 761 C C . THR A 1 98 ? 17.718 5.207 -24.388 1.00 91.56 98 THR A C 1
ATOM 763 O O . THR A 1 98 ? 18.535 5.559 -25.236 1.00 91.56 98 THR A O 1
ATOM 766 N N . MET A 1 99 ? 17.010 4.080 -24.509 1.00 93.12 99 MET A N 1
ATOM 767 C CA . MET A 1 99 ? 17.118 3.128 -25.614 1.00 93.12 99 MET A CA 1
ATOM 768 C C . MET A 1 99 ? 16.049 3.356 -26.691 1.00 93.12 99 MET A C 1
ATOM 770 O O . MET A 1 99 ? 15.987 2.601 -27.662 1.00 93.12 99 MET A O 1
ATOM 774 N N . VAL A 1 100 ? 15.208 4.379 -26.538 1.00 93.62 100 VAL A N 1
ATOM 775 C CA . VAL A 1 100 ? 14.209 4.783 -27.528 1.00 93.62 100 VAL A CA 1
ATOM 776 C C . VAL A 1 100 ? 14.769 5.965 -28.310 1.00 93.62 100 VAL A C 1
ATOM 778 O O . VAL A 1 100 ? 15.126 6.989 -27.732 1.00 93.62 100 VAL A O 1
ATOM 781 N N . SER A 1 101 ? 14.866 5.829 -29.634 1.00 92.62 101 SER A N 1
ATOM 782 C CA . SER A 1 101 ? 15.268 6.938 -30.501 1.00 92.62 101 SER A CA 1
ATOM 783 C C . SER A 1 101 ? 14.244 8.077 -30.381 1.00 92.62 101 SER A C 1
ATOM 785 O O . SER A 1 101 ? 13.069 7.845 -30.667 1.00 92.62 101 SER A O 1
ATOM 787 N N . PRO A 1 102 ? 14.654 9.301 -30.004 1.00 88.69 102 PRO A N 1
ATOM 788 C CA . PRO A 1 102 ? 13.722 10.415 -29.831 1.00 88.69 102 PRO A CA 1
ATOM 789 C C . PRO A 1 102 ? 13.098 10.879 -31.155 1.00 88.69 102 PRO A C 1
ATOM 791 O O . PRO A 1 102 ? 11.968 11.356 -31.157 1.00 88.69 102 PRO A O 1
ATOM 794 N N . ASP A 1 103 ? 13.794 10.690 -32.280 1.00 90.75 103 ASP A N 1
ATOM 795 C CA . ASP A 1 103 ? 13.337 11.141 -33.601 1.00 90.75 103 ASP A CA 1
ATOM 796 C C . ASP A 1 103 ? 12.389 10.149 -34.286 1.00 90.75 103 ASP A C 1
ATOM 798 O O . ASP A 1 103 ? 11.533 10.536 -35.078 1.00 90.75 103 ASP A O 1
ATOM 802 N N . THR A 1 104 ? 12.557 8.852 -34.011 1.00 92.06 104 THR A N 1
ATOM 803 C CA . THR A 1 104 ? 11.842 7.778 -34.727 1.00 92.06 104 THR A CA 1
ATOM 804 C C . THR A 1 104 ? 10.957 6.923 -33.826 1.00 92.06 104 THR A C 1
ATOM 806 O O . THR A 1 104 ? 10.158 6.137 -34.329 1.00 92.06 104 THR A O 1
ATOM 809 N N . GLY A 1 105 ? 11.107 7.026 -32.503 1.00 91.19 105 GLY A N 1
ATOM 810 C CA . GLY A 1 105 ? 10.447 6.154 -31.530 1.00 91.19 105 GLY A CA 1
ATOM 811 C C . GLY A 1 105 ? 10.929 4.698 -31.563 1.00 91.19 105 GLY A C 1
ATOM 812 O O . GLY A 1 105 ? 10.382 3.858 -30.852 1.00 91.19 105 GLY A O 1
ATOM 813 N N . VAL A 1 106 ? 11.936 4.369 -32.383 1.00 93.62 106 VAL A N 1
ATOM 814 C CA . VAL A 1 106 ? 12.426 2.994 -32.540 1.00 93.62 106 VAL A CA 1
ATOM 815 C C . VAL A 1 106 ? 13.321 2.616 -31.364 1.00 93.62 106 VAL A C 1
ATOM 817 O O . VAL A 1 106 ? 14.219 3.366 -30.976 1.00 93.62 106 VAL A O 1
ATOM 820 N N . ILE A 1 107 ? 13.101 1.418 -30.823 1.00 95.69 107 ILE A N 1
ATOM 821 C CA . ILE A 1 107 ? 13.945 0.836 -29.780 1.00 95.69 107 ILE A CA 1
ATOM 822 C C . ILE A 1 107 ? 15.267 0.391 -30.415 1.00 95.69 107 ILE A C 1
ATOM 824 O O . ILE A 1 107 ? 15.297 -0.529 -31.233 1.00 95.69 107 ILE A O 1
ATOM 828 N N . THR A 1 108 ? 16.365 1.036 -30.028 1.00 93.25 108 THR A N 1
ATOM 829 C CA . THR A 1 108 ? 17.704 0.810 -30.598 1.00 93.25 108 THR A CA 1
ATOM 830 C C . THR A 1 108 ? 18.346 -0.486 -30.104 1.00 93.25 108 THR A C 1
ATOM 832 O O . THR A 1 108 ? 19.178 -1.068 -30.798 1.00 93.25 108 THR A O 1
ATOM 835 N N . ASN A 1 109 ? 17.937 -0.973 -28.927 1.00 93.38 109 ASN A N 1
ATOM 836 C CA . ASN A 1 109 ? 18.362 -2.253 -28.367 1.00 93.38 109 ASN A CA 1
ATOM 837 C C . ASN A 1 109 ? 17.181 -2.978 -27.689 1.00 93.38 109 ASN A C 1
ATOM 839 O O . ASN A 1 109 ? 16.962 -2.813 -26.485 1.00 93.38 109 ASN A O 1
ATOM 843 N N . PRO A 1 110 ? 16.409 -3.787 -28.441 1.00 92.81 110 PRO A N 1
ATOM 844 C CA . PRO A 1 110 ? 15.217 -4.462 -27.919 1.00 92.81 110 PRO A CA 1
ATOM 845 C C . PRO A 1 110 ? 15.500 -5.407 -26.746 1.00 92.81 110 PRO A C 1
ATOM 847 O O . PRO A 1 110 ? 14.709 -5.483 -25.805 1.00 92.81 110 PRO A O 1
ATOM 850 N N . THR A 1 111 ? 16.640 -6.101 -26.766 1.00 94.25 111 THR A N 1
ATOM 851 C CA . THR A 1 111 ? 17.030 -7.039 -25.704 1.00 94.25 111 THR A CA 1
ATOM 852 C C . THR A 1 111 ? 17.338 -6.309 -24.400 1.00 94.25 111 THR A C 1
ATOM 854 O O . THR A 1 111 ? 16.854 -6.706 -23.344 1.00 94.25 111 THR A O 1
ATOM 857 N N . ALA A 1 112 ? 18.107 -5.217 -24.455 1.00 92.88 112 ALA A N 1
ATOM 858 C CA . ALA A 1 112 ? 18.410 -4.424 -23.265 1.00 92.88 112 ALA A CA 1
ATOM 859 C C . ALA A 1 112 ? 17.169 -3.689 -22.738 1.00 92.88 112 ALA A C 1
ATOM 861 O O . ALA A 1 112 ? 16.968 -3.636 -21.529 1.00 92.88 112 ALA A O 1
ATOM 862 N N . PHE A 1 113 ? 16.308 -3.191 -23.631 1.00 94.69 113 PHE A N 1
ATOM 863 C CA . PHE A 1 113 ? 15.054 -2.536 -23.259 1.00 94.69 113 PHE A CA 1
ATOM 864 C C . PHE A 1 113 ? 14.133 -3.486 -22.486 1.00 94.69 113 PHE A C 1
ATOM 866 O O . PHE A 1 113 ? 13.708 -3.184 -21.372 1.00 94.69 113 PHE A O 1
ATOM 873 N N . THR A 1 114 ? 13.870 -4.667 -23.050 1.00 93.38 114 THR A N 1
ATOM 874 C CA . THR A 1 114 ? 13.019 -5.683 -22.413 1.00 93.38 114 THR A CA 1
ATOM 875 C C . THR A 1 114 ? 13.642 -6.239 -21.137 1.00 93.38 114 THR A C 1
ATOM 877 O O . THR A 1 114 ? 12.931 -6.411 -20.149 1.00 93.38 114 THR A O 1
ATOM 880 N N . GLY A 1 115 ? 14.958 -6.465 -21.121 1.00 93.56 115 GLY A N 1
ATOM 881 C CA . GLY A 1 115 ? 15.681 -6.911 -19.932 1.00 93.56 115 GLY A CA 1
ATOM 882 C C . GLY A 1 115 ? 15.634 -5.893 -18.793 1.00 93.56 115 GLY A C 1
ATOM 883 O O . GLY A 1 115 ? 15.424 -6.279 -17.646 1.00 93.56 115 GLY A O 1
ATOM 884 N N . LEU A 1 116 ? 15.774 -4.600 -19.100 1.00 93.94 116 LEU A N 1
ATOM 885 C CA . LEU A 1 116 ? 15.736 -3.541 -18.097 1.00 93.94 116 LEU A CA 1
ATOM 886 C C . LEU A 1 116 ? 14.319 -3.338 -17.560 1.00 93.94 116 LEU A C 1
ATOM 888 O O . LEU A 1 116 ? 14.129 -3.473 -16.358 1.00 93.94 116 LEU A O 1
ATOM 892 N N . VAL A 1 117 ? 13.329 -3.100 -18.430 1.00 95.19 117 VAL A N 1
ATOM 893 C CA . VAL A 1 117 ? 11.927 -2.913 -18.011 1.00 95.19 117 VAL A CA 1
ATOM 894 C C . VAL A 1 117 ? 11.420 -4.162 -17.302 1.00 95.19 117 VAL A C 1
ATOM 896 O O . VAL A 1 117 ? 11.008 -4.098 -16.148 1.00 95.19 117 VAL A O 1
ATOM 899 N N . GLY A 1 118 ? 11.501 -5.319 -17.961 1.00 93.75 118 GLY A N 1
ATOM 900 C CA . GLY A 1 118 ? 11.006 -6.579 -17.417 1.00 93.75 118 GLY A CA 1
ATOM 901 C C . GLY A 1 118 ? 11.725 -6.972 -16.130 1.00 93.75 118 GLY A C 1
ATOM 902 O O . GLY A 1 118 ? 11.071 -7.303 -15.144 1.00 93.75 118 GLY A O 1
ATOM 903 N N . GLY A 1 119 ? 13.057 -6.875 -16.103 1.00 93.88 119 GLY A N 1
ATOM 904 C CA . GLY A 1 119 ? 13.864 -7.220 -14.934 1.00 93.88 119 GLY A CA 1
ATOM 905 C C . GLY A 1 119 ? 13.535 -6.358 -13.718 1.00 93.88 119 GLY A C 1
ATOM 906 O O . GLY A 1 119 ? 13.230 -6.897 -12.653 1.00 93.88 119 GLY A O 1
ATOM 907 N N . THR A 1 120 ? 13.525 -5.028 -13.863 1.00 95.12 120 THR A N 1
ATOM 908 C CA . THR A 1 120 ? 13.196 -4.140 -12.737 1.00 95.12 120 THR A CA 1
ATOM 909 C C . THR A 1 120 ? 11.737 -4.230 -12.324 1.00 95.12 120 THR A C 1
ATOM 911 O O . THR A 1 120 ? 11.448 -4.120 -11.137 1.00 95.12 120 THR A O 1
ATOM 914 N N . THR A 1 121 ? 10.815 -4.458 -13.265 1.00 95.31 121 THR A N 1
ATOM 915 C CA . THR A 1 121 ? 9.398 -4.645 -12.938 1.00 95.31 121 THR A CA 1
ATOM 916 C C . THR A 1 121 ? 9.190 -5.924 -12.136 1.00 95.31 121 THR A C 1
ATOM 918 O O . THR A 1 121 ? 8.518 -5.878 -11.112 1.00 95.31 121 THR A O 1
ATOM 921 N N . ILE A 1 122 ? 9.808 -7.043 -12.527 1.00 96.69 122 ILE A N 1
ATOM 922 C CA . ILE A 1 122 ? 9.718 -8.305 -11.776 1.00 96.69 122 ILE A CA 1
ATOM 923 C C . ILE A 1 122 ? 10.301 -8.137 -10.369 1.00 96.69 122 ILE A C 1
ATOM 925 O O . ILE A 1 122 ? 9.642 -8.482 -9.389 1.00 96.69 122 ILE A O 1
ATOM 929 N N . ILE A 1 123 ? 11.505 -7.566 -10.252 1.00 96.75 123 ILE A N 1
ATOM 930 C CA . ILE A 1 123 ? 12.153 -7.333 -8.951 1.00 96.75 123 ILE A CA 1
ATOM 931 C C . ILE A 1 123 ? 11.307 -6.393 -8.085 1.00 96.75 123 ILE A C 1
ATOM 933 O O . ILE A 1 123 ? 11.086 -6.667 -6.907 1.00 96.75 123 ILE A O 1
ATOM 937 N N . GLY A 1 124 ? 10.795 -5.312 -8.671 1.00 96.94 124 GLY A N 1
ATOM 938 C CA . GLY A 1 124 ? 9.926 -4.363 -7.990 1.00 96.94 124 GLY A CA 1
ATOM 939 C C . GLY A 1 124 ? 8.629 -4.999 -7.498 1.00 96.94 124 GLY A C 1
ATOM 940 O O . GLY A 1 124 ? 8.249 -4.771 -6.357 1.00 96.94 124 GLY A O 1
ATOM 941 N N . ILE A 1 125 ? 7.984 -5.852 -8.299 1.00 96.06 125 ILE A N 1
ATOM 942 C CA . ILE A 1 125 ? 6.778 -6.588 -7.884 1.00 96.06 125 ILE A CA 1
ATOM 943 C C . ILE A 1 125 ? 7.092 -7.536 -6.723 1.00 96.06 125 ILE A C 1
ATOM 945 O O . ILE A 1 125 ? 6.343 -7.567 -5.750 1.00 96.06 125 ILE A O 1
ATOM 949 N N . ILE A 1 126 ? 8.204 -8.275 -6.785 1.00 96.62 126 ILE A N 1
ATOM 950 C CA . ILE A 1 126 ? 8.619 -9.166 -5.690 1.00 96.62 126 ILE A CA 1
ATOM 951 C C . ILE A 1 126 ? 8.812 -8.364 -4.397 1.00 96.62 126 ILE A C 1
ATOM 953 O O . ILE A 1 126 ? 8.298 -8.752 -3.349 1.00 96.62 126 ILE A O 1
ATOM 957 N N . LEU A 1 127 ? 9.499 -7.221 -4.467 1.00 96.75 127 LEU A N 1
ATOM 958 C CA . LEU A 1 127 ? 9.701 -6.352 -3.308 1.00 96.75 127 LEU A CA 1
ATOM 959 C C . LEU A 1 127 ? 8.398 -5.725 -2.808 1.00 96.75 127 LEU A C 1
ATOM 961 O O . LEU A 1 127 ? 8.210 -5.642 -1.600 1.00 96.75 127 LEU A O 1
ATOM 965 N N . ALA A 1 128 ? 7.493 -5.327 -3.704 1.00 95.50 128 ALA A N 1
ATOM 966 C CA . ALA A 1 128 ? 6.176 -4.811 -3.340 1.00 95.50 128 ALA A CA 1
ATOM 967 C C . ALA A 1 128 ? 5.353 -5.855 -2.580 1.00 95.50 128 ALA A C 1
ATOM 969 O O . ALA A 1 128 ? 4.729 -5.525 -1.578 1.00 95.50 128 ALA A O 1
ATOM 970 N N . ILE A 1 129 ? 5.395 -7.120 -3.007 1.00 94.19 129 ILE A N 1
ATOM 971 C CA . ILE A 1 129 ? 4.718 -8.215 -2.304 1.00 94.19 129 ILE A CA 1
ATOM 972 C C . ILE A 1 129 ? 5.330 -8.412 -0.913 1.00 94.19 129 ILE A C 1
ATOM 974 O O . ILE A 1 129 ? 4.600 -8.460 0.073 1.00 94.19 129 ILE A O 1
ATOM 978 N N . ILE A 1 130 ? 6.661 -8.494 -0.810 1.00 94.69 130 ILE A N 1
ATOM 979 C CA . ILE A 1 130 ? 7.343 -8.711 0.476 1.00 94.69 130 ILE A CA 1
ATOM 980 C C . ILE A 1 130 ? 7.070 -7.555 1.446 1.00 94.69 130 ILE A C 1
ATOM 982 O O . ILE A 1 130 ? 6.696 -7.788 2.593 1.00 94.69 130 ILE A O 1
ATOM 986 N N . LEU A 1 131 ? 7.240 -6.310 0.998 1.00 95.94 131 LEU A N 1
ATOM 987 C CA . LEU A 1 131 ? 7.038 -5.138 1.847 1.00 95.94 131 LEU A CA 1
ATOM 988 C C . LEU A 1 131 ? 5.562 -4.916 2.171 1.00 95.94 131 LEU A C 1
ATOM 990 O O . LEU A 1 131 ? 5.270 -4.575 3.310 1.00 95.94 131 LEU A O 1
ATOM 994 N N . GLY A 1 132 ? 4.640 -5.190 1.246 1.00 92.94 132 GLY A N 1
ATOM 995 C CA . GLY A 1 132 ? 3.200 -5.124 1.507 1.00 92.94 132 GLY A CA 1
ATOM 996 C C . GLY A 1 132 ? 2.738 -6.152 2.547 1.00 92.94 132 GLY A C 1
ATOM 997 O O . GLY A 1 132 ? 1.898 -5.852 3.396 1.00 92.94 132 GLY A O 1
ATOM 998 N N . LEU A 1 133 ? 3.337 -7.349 2.559 1.00 92.94 133 LEU A N 1
ATOM 999 C CA . LEU A 1 133 ? 3.086 -8.338 3.612 1.00 92.94 133 LEU A CA 1
ATOM 1000 C C . LEU A 1 133 ? 3.523 -7.828 4.990 1.00 92.94 133 LEU A C 1
ATOM 1002 O O . LEU A 1 133 ? 2.808 -8.051 5.967 1.00 92.94 133 LEU A O 1
ATOM 1006 N N . ILE A 1 134 ? 4.658 -7.132 5.071 1.00 95.12 134 ILE A N 1
ATOM 1007 C CA . ILE A 1 134 ? 5.152 -6.539 6.322 1.00 95.12 134 ILE A CA 1
ATOM 1008 C C . ILE A 1 134 ? 4.311 -5.309 6.708 1.00 95.12 134 ILE A C 1
ATOM 1010 O O . ILE A 1 134 ? 3.991 -5.142 7.881 1.00 95.12 134 ILE A O 1
ATOM 1014 N N . GLU A 1 135 ? 3.899 -4.489 5.737 1.00 95.31 135 GLU A N 1
ATOM 1015 C CA . GLU A 1 135 ? 3.093 -3.273 5.926 1.00 95.31 135 GLU A CA 1
ATOM 1016 C C . GLU A 1 135 ? 1.789 -3.556 6.682 1.00 95.31 135 GLU A C 1
ATOM 1018 O O . GLU A 1 135 ? 1.429 -2.819 7.596 1.00 95.31 135 GLU A O 1
ATOM 1023 N N . THR A 1 136 ? 1.089 -4.645 6.358 1.00 92.12 136 THR A N 1
ATOM 1024 C CA . THR A 1 136 ? -0.167 -4.989 7.052 1.00 92.12 136 THR A CA 1
ATOM 1025 C C . THR A 1 136 ? 0.029 -5.209 8.557 1.00 92.12 136 THR A C 1
ATOM 1027 O O . THR A 1 136 ? -0.744 -4.684 9.363 1.00 92.12 136 THR A O 1
ATOM 1030 N N . ILE A 1 137 ? 1.102 -5.901 8.958 1.00 94.06 137 ILE A N 1
ATOM 1031 C CA . ILE A 1 137 ? 1.463 -6.070 10.372 1.00 94.06 137 ILE A CA 1
ATOM 1032 C C . ILE A 1 137 ? 2.018 -4.770 10.948 1.00 94.06 137 ILE A C 1
ATOM 1034 O O . ILE A 1 137 ? 1.743 -4.461 12.102 1.00 94.06 137 ILE A O 1
ATOM 1038 N N . ALA A 1 138 ? 2.727 -3.962 10.160 1.00 96.25 138 ALA A N 1
ATOM 1039 C CA . ALA A 1 138 ? 3.195 -2.648 10.586 1.00 96.25 138 ALA A CA 1
ATOM 1040 C C . ALA A 1 138 ? 2.037 -1.713 10.976 1.00 96.25 138 ALA A C 1
ATOM 1042 O O . ALA A 1 138 ? 2.110 -1.034 12.001 1.00 96.25 138 ALA A O 1
ATOM 1043 N N . ILE A 1 139 ? 0.945 -1.712 10.205 1.00 94.81 139 ILE A N 1
ATOM 1044 C CA . ILE A 1 139 ? -0.266 -0.940 10.515 1.00 94.81 139 ILE A CA 1
ATOM 1045 C C . ILE A 1 139 ? -0.954 -1.503 11.766 1.00 94.81 139 ILE A C 1
ATOM 1047 O O . ILE A 1 139 ? -1.349 -0.730 12.638 1.00 94.81 139 ILE A O 1
ATOM 1051 N N . ALA A 1 140 ? -1.054 -2.827 11.913 1.00 93.75 140 ALA A N 1
ATOM 1052 C CA . ALA A 1 140 ? -1.588 -3.442 13.134 1.00 93.75 140 ALA A CA 1
ATOM 1053 C C . ALA A 1 140 ? -0.729 -3.122 14.369 1.00 93.75 140 ALA A C 1
ATOM 1055 O O . ALA A 1 140 ? -1.250 -2.824 15.442 1.00 93.75 140 ALA A O 1
ATOM 1056 N N . HIS A 1 141 ? 0.590 -3.098 14.207 1.00 94.38 141 HIS A N 1
ATOM 1057 C CA . HIS A 1 141 ? 1.525 -2.721 15.253 1.00 94.38 141 HIS A CA 1
ATOM 1058 C C . HIS A 1 141 ? 1.392 -1.234 15.620 1.00 94.38 141 HIS A C 1
ATOM 1060 O O . HIS A 1 141 ? 1.418 -0.883 16.797 1.00 94.38 141 HIS A O 1
ATOM 1066 N N . MET A 1 142 ? 1.153 -0.352 14.646 1.00 95.69 142 MET A N 1
ATOM 1067 C CA . MET A 1 142 ? 0.796 1.049 14.900 1.00 95.69 142 MET A CA 1
ATOM 1068 C C . MET A 1 142 ? -0.538 1.187 15.645 1.00 95.69 142 MET A C 1
ATOM 1070 O O . MET A 1 142 ? -0.656 2.031 16.532 1.00 95.69 142 MET A O 1
ATOM 1074 N N . ALA A 1 143 ? -1.530 0.357 15.318 1.00 94.38 143 ALA A N 1
ATOM 1075 C CA . ALA A 1 143 ? -2.811 0.323 16.021 1.00 94.38 143 ALA A CA 1
ATOM 1076 C C . ALA A 1 143 ? -2.654 -0.120 17.485 1.00 94.38 143 ALA A C 1
ATOM 1078 O O . ALA A 1 143 ? -3.277 0.472 18.361 1.00 94.38 143 ALA A O 1
ATOM 1079 N N . TYR A 1 144 ? -1.793 -1.107 17.751 1.00 92.81 144 TYR A N 1
ATOM 1080 C CA . TYR A 1 144 ? -1.492 -1.590 19.102 1.00 92.81 144 TYR A CA 1
ATOM 1081 C C . TYR A 1 144 ? -0.728 -0.564 19.960 1.00 92.81 144 TYR A C 1
ATOM 1083 O O . TYR A 1 144 ? -0.869 -0.549 21.177 1.00 92.81 144 TYR A O 1
ATOM 1091 N N . ASN A 1 145 ? 0.061 0.310 19.331 1.00 93.69 145 ASN A N 1
ATOM 1092 C CA . ASN A 1 145 ? 0.881 1.323 20.000 1.00 93.69 145 ASN A CA 1
ATOM 1093 C C . ASN A 1 145 ? 0.274 2.733 19.865 1.00 93.69 145 ASN A C 1
ATOM 1095 O O . ASN A 1 145 ? 0.929 3.655 19.377 1.00 93.69 145 ASN A O 1
ATOM 1099 N N . ASP A 1 146 ? -0.998 2.889 20.238 1.00 90.44 146 ASP A N 1
ATOM 1100 C CA . ASP A 1 146 ? -1.692 4.184 20.354 1.00 90.44 146 ASP A CA 1
ATOM 1101 C C . ASP A 1 146 ? -1.597 5.101 19.117 1.00 90.44 146 ASP A C 1
ATOM 1103 O O . ASP A 1 146 ? -1.612 6.330 19.208 1.00 90.44 146 ASP A O 1
ATOM 1107 N N . SER A 1 147 ? -1.567 4.524 17.911 1.00 90.88 147 SER A N 1
ATOM 1108 C CA . SER A 1 147 ? -1.491 5.277 16.645 1.00 90.88 147 SER A CA 1
ATOM 1109 C C . SER A 1 147 ? -0.191 6.088 16.486 1.00 90.88 147 SER A C 1
ATOM 1111 O O . SER A 1 147 ? -0.172 7.118 15.795 1.00 90.88 147 SER A O 1
ATOM 1113 N N . GLU A 1 148 ? 0.896 5.646 17.127 1.00 93.25 148 GLU A N 1
ATOM 1114 C CA . GLU A 1 148 ? 2.232 6.223 16.986 1.00 93.25 148 GLU A CA 1
ATOM 1115 C C . GLU A 1 148 ? 2.830 5.859 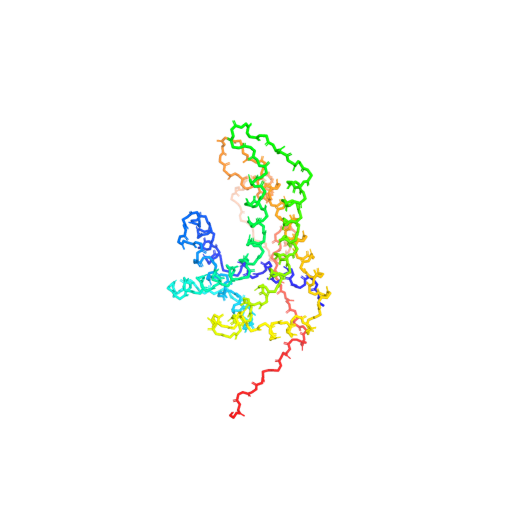15.619 1.00 93.25 148 GLU A C 1
ATOM 1117 O O . GLU A 1 148 ? 3.131 4.702 15.340 1.00 93.25 148 GLU A O 1
ATOM 1122 N N . LEU A 1 149 ? 3.083 6.855 14.766 1.00 92.44 149 LEU A N 1
ATOM 1123 C CA . LEU A 1 149 ? 3.611 6.621 13.415 1.00 92.44 149 LEU A CA 1
ATOM 1124 C C . LEU A 1 149 ? 4.962 5.880 13.427 1.00 92.44 149 LEU A C 1
ATOM 1126 O O . LEU A 1 149 ? 5.210 5.039 12.568 1.00 92.44 149 LEU A O 1
ATOM 1130 N N . GLY A 1 150 ? 5.817 6.143 14.422 1.00 91.56 150 GLY A N 1
ATOM 1131 C CA . GLY A 1 150 ? 7.100 5.455 14.593 1.00 91.56 150 GLY A CA 1
ATOM 1132 C C . GLY A 1 150 ? 6.965 3.949 14.841 1.00 91.56 150 GLY A C 1
ATOM 1133 O O . GLY A 1 150 ? 7.845 3.185 14.443 1.00 91.56 150 GLY A O 1
ATOM 1134 N N . ALA A 1 151 ? 5.845 3.501 15.415 1.00 94.69 151 ALA A N 1
ATOM 1135 C CA . ALA A 1 151 ? 5.590 2.091 15.691 1.00 94.69 151 ALA A CA 1
ATOM 1136 C C . ALA A 1 151 ? 5.468 1.242 14.423 1.00 94.69 151 ALA A C 1
ATOM 1138 O O . ALA A 1 151 ? 5.854 0.073 14.434 1.00 94.69 151 ALA A O 1
ATOM 1139 N N . ALA A 1 152 ? 5.012 1.831 13.316 1.00 94.75 152 ALA A N 1
ATOM 1140 C CA . ALA A 1 152 ? 4.955 1.158 12.020 1.00 94.75 152 ALA A CA 1
ATOM 1141 C C . ALA A 1 152 ? 6.347 0.878 11.422 1.00 94.75 152 ALA A C 1
ATOM 1143 O O . ALA A 1 152 ? 6.466 0.111 10.471 1.00 94.75 152 ALA A O 1
ATOM 1144 N N . PHE A 1 153 ? 7.411 1.484 11.955 1.00 96.31 153 PHE A N 1
ATOM 1145 C CA . PHE A 1 153 ? 8.781 1.335 11.451 1.00 96.31 153 PHE A CA 1
ATOM 1146 C C . PHE A 1 153 ? 9.700 0.586 12.419 1.00 96.31 153 PHE A C 1
ATOM 1148 O O . PHE A 1 153 ? 10.906 0.486 12.184 1.00 96.31 153 PHE A O 1
ATOM 1155 N N . ARG A 1 154 ? 9.153 0.016 13.500 1.00 96.19 154 ARG A N 1
ATOM 1156 C CA . ARG A 1 154 ? 9.898 -0.853 14.421 1.00 96.19 154 ARG A CA 1
ATOM 1157 C C . ARG A 1 154 ? 10.045 -2.251 13.818 1.00 96.19 154 ARG A C 1
ATOM 1159 O O . ARG A 1 154 ? 9.442 -3.215 14.275 1.00 96.19 154 ARG A O 1
ATOM 1166 N N . PHE A 1 155 ? 10.852 -2.350 12.759 1.00 93.06 155 PHE A N 1
ATOM 1167 C CA . PHE A 1 155 ? 10.980 -3.561 11.940 1.00 93.06 155 PHE A CA 1
ATOM 1168 C C . PHE A 1 155 ? 11.347 -4.808 12.747 1.00 93.06 155 PHE A C 1
ATOM 1170 O O . PHE A 1 155 ? 10.818 -5.869 12.452 1.00 93.06 155 PHE A O 1
ATOM 1177 N N . SER A 1 156 ? 12.208 -4.699 13.766 1.00 94.12 156 SER A N 1
ATOM 1178 C CA . SER A 1 156 ? 12.549 -5.855 14.610 1.00 94.12 156 SER A CA 1
ATOM 1179 C C . SER A 1 156 ? 11.312 -6.423 15.305 1.00 94.12 156 SER A C 1
ATOM 1181 O O . SER A 1 156 ? 11.053 -7.612 15.196 1.00 94.12 156 SER A O 1
ATOM 1183 N N . GLU A 1 157 ? 10.510 -5.564 15.941 1.00 94.44 157 GLU A N 1
ATOM 1184 C CA . GLU A 1 157 ? 9.286 -5.963 16.650 1.00 94.44 157 GLU A CA 1
ATOM 1185 C C . GLU A 1 157 ? 8.256 -6.555 15.679 1.00 94.44 157 GLU A C 1
ATOM 1187 O O . GLU A 1 157 ? 7.677 -7.607 15.939 1.00 94.44 157 GLU A O 1
ATOM 1192 N N . ILE A 1 158 ? 8.081 -5.927 14.514 1.00 94.69 158 ILE A N 1
ATOM 1193 C CA . ILE A 1 158 ? 7.152 -6.392 13.475 1.00 94.69 158 ILE A CA 1
ATOM 1194 C C . ILE A 1 158 ? 7.565 -7.771 12.939 1.00 94.69 158 ILE A C 1
ATOM 1196 O O . ILE A 1 158 ? 6.728 -8.664 12.798 1.00 94.69 158 ILE A O 1
ATOM 1200 N N . LEU A 1 159 ? 8.854 -7.965 12.647 1.00 92.94 159 LEU A N 1
ATOM 1201 C CA . LEU A 1 159 ? 9.374 -9.239 12.151 1.00 92.94 159 LEU A CA 1
ATOM 1202 C C . LEU A 1 159 ? 9.319 -10.331 13.224 1.00 92.94 159 LEU A C 1
ATOM 1204 O O . LEU A 1 159 ? 9.060 -11.486 12.882 1.00 92.94 159 LEU A O 1
ATOM 1208 N N . ASP A 1 160 ? 9.494 -9.979 14.498 1.00 95.12 160 ASP A N 1
ATOM 1209 C CA . ASP A 1 160 ? 9.332 -10.909 15.617 1.00 95.12 160 ASP A CA 1
ATOM 1210 C C . ASP A 1 160 ? 7.878 -11.378 15.742 1.00 95.12 160 ASP A C 1
ATOM 1212 O O . ASP A 1 160 ? 7.641 -12.579 15.872 1.00 95.12 160 ASP A O 1
ATOM 1216 N N . VAL A 1 161 ? 6.899 -10.474 15.611 1.00 91.19 161 VAL A N 1
ATOM 1217 C CA . VAL A 1 161 ? 5.467 -10.831 15.590 1.00 91.19 161 VAL A CA 1
ATOM 1218 C C . VAL A 1 161 ? 5.155 -11.784 14.431 1.00 91.19 161 VAL A C 1
ATOM 1220 O O . VAL A 1 161 ? 4.522 -12.819 14.638 1.00 91.19 161 VAL A O 1
ATOM 1223 N N . ILE A 1 162 ? 5.643 -11.495 13.219 1.00 90.88 162 ILE A N 1
ATOM 1224 C CA . ILE A 1 162 ? 5.451 -12.378 12.052 1.00 90.88 162 ILE A CA 1
ATOM 1225 C C . ILE A 1 162 ? 6.105 -13.747 12.287 1.00 90.88 162 ILE A C 1
ATOM 1227 O O . ILE A 1 162 ? 5.525 -14.787 11.972 1.00 90.88 162 ILE A O 1
ATOM 1231 N N . SER A 1 163 ? 7.308 -13.761 12.861 1.00 92.25 163 SER A N 1
ATOM 1232 C CA . SER A 1 163 ? 8.045 -14.987 13.164 1.00 92.25 163 SER A CA 1
ATOM 1233 C C . SER A 1 163 ? 7.330 -15.852 14.209 1.00 92.25 163 SER A C 1
ATOM 1235 O O . SER A 1 163 ? 7.295 -17.072 14.063 1.00 92.25 163 SER A O 1
ATOM 1237 N N . GLN A 1 164 ? 6.704 -15.233 15.218 1.00 91.06 164 GLN A N 1
ATOM 1238 C CA . GLN A 1 164 ? 5.906 -15.924 16.240 1.00 91.06 164 GLN A CA 1
ATOM 1239 C C . GLN A 1 164 ? 4.640 -16.573 15.668 1.00 91.06 164 GLN A C 1
ATOM 1241 O O . GLN A 1 164 ? 4.277 -17.667 16.097 1.00 91.06 164 GLN A O 1
ATOM 1246 N N . ILE A 1 165 ? 3.986 -15.926 14.698 1.00 87.88 165 ILE A N 1
ATOM 1247 C CA . ILE A 1 165 ? 2.856 -16.511 13.954 1.00 87.88 165 ILE A CA 1
ATOM 1248 C C . ILE A 1 165 ? 3.347 -17.661 13.062 1.00 87.88 165 ILE A C 1
ATOM 1250 O O . ILE A 1 165 ? 2.653 -18.660 12.894 1.00 87.88 165 ILE A O 1
ATOM 1254 N N . GLY A 1 166 ? 4.554 -17.519 12.513 1.00 88.62 166 GLY A N 1
ATOM 1255 C CA . GLY A 1 166 ? 5.155 -18.430 11.551 1.00 88.62 166 GLY A CA 1
ATOM 1256 C C . GLY A 1 166 ? 5.000 -17.903 10.126 1.00 88.62 166 GLY A C 1
ATOM 1257 O O . GLY A 1 166 ? 3.894 -17.741 9.615 1.00 88.62 166 GLY A O 1
ATOM 1258 N N . TRP A 1 167 ? 6.127 -17.681 9.441 1.00 89.81 167 TRP A N 1
ATOM 1259 C CA . TRP A 1 167 ? 6.147 -17.130 8.078 1.00 89.81 167 TRP A CA 1
ATOM 1260 C C . TRP A 1 167 ? 5.311 -17.937 7.082 1.00 89.81 167 TRP A C 1
ATOM 1262 O O . TRP A 1 167 ? 4.617 -17.360 6.249 1.00 89.81 167 TRP A O 1
ATOM 1272 N N . LEU A 1 168 ? 5.370 -19.270 7.163 1.00 89.12 168 LEU A N 1
ATOM 1273 C CA . LEU A 1 168 ? 4.628 -20.137 6.252 1.00 89.12 168 LEU A CA 1
ATOM 1274 C C . LEU A 1 168 ? 3.116 -20.038 6.492 1.00 89.12 168 LEU A C 1
ATOM 1276 O O . LEU A 1 168 ? 2.372 -19.840 5.536 1.00 89.12 168 LEU A O 1
ATOM 1280 N N . ASP A 1 169 ? 2.677 -20.119 7.749 1.00 89.06 169 ASP A N 1
ATOM 1281 C CA . ASP A 1 169 ? 1.259 -20.042 8.114 1.00 89.06 169 ASP A CA 1
ATOM 1282 C C . ASP A 1 169 ? 0.669 -18.670 7.776 1.00 89.06 169 ASP A C 1
ATOM 1284 O O . ASP A 1 169 ? -0.441 -18.580 7.250 1.00 89.06 169 ASP A O 1
ATOM 1288 N N . TYR A 1 170 ? 1.448 -17.607 7.979 1.00 88.56 170 TYR A N 1
ATOM 1289 C CA . TYR A 1 170 ? 1.075 -16.253 7.589 1.00 88.56 170 TYR A CA 1
ATOM 1290 C C . TYR A 1 170 ? 0.880 -16.109 6.070 1.00 88.56 170 TYR A C 1
ATOM 1292 O O . TYR A 1 170 ? -0.143 -15.590 5.616 1.00 88.56 170 TYR A O 1
ATOM 1300 N N . ILE A 1 171 ? 1.819 -16.623 5.266 1.00 89.69 171 ILE A N 1
ATOM 1301 C CA . ILE A 1 171 ? 1.706 -16.602 3.798 1.00 89.69 171 ILE A CA 1
ATOM 1302 C C . ILE A 1 171 ? 0.509 -17.444 3.333 1.00 89.69 171 ILE A C 1
ATOM 1304 O O . ILE A 1 171 ? -0.249 -17.000 2.468 1.00 89.69 171 ILE A O 1
ATOM 1308 N N . ILE A 1 172 ? 0.306 -18.634 3.909 1.00 89.25 172 ILE A N 1
ATOM 1309 C CA . ILE A 1 172 ? -0.847 -19.494 3.596 1.00 89.25 172 ILE A CA 1
ATOM 1310 C C . ILE A 1 172 ? -2.151 -18.758 3.902 1.00 89.25 172 ILE A C 1
ATOM 1312 O O . ILE A 1 172 ? -3.053 -18.750 3.062 1.00 89.25 172 ILE A O 1
ATOM 1316 N N . TRP A 1 173 ? -2.246 -18.108 5.062 1.00 86.88 173 TRP A N 1
ATOM 1317 C CA . TRP A 1 173 ? -3.420 -17.326 5.438 1.00 86.88 173 TRP A CA 1
ATOM 1318 C C . TRP A 1 173 ? -3.708 -16.220 4.418 1.00 86.88 173 TRP A C 1
ATOM 1320 O O . TRP A 1 173 ? -4.842 -16.104 3.951 1.00 86.88 173 TRP A O 1
ATOM 1330 N N . TYR A 1 174 ? -2.682 -15.478 3.994 1.00 87.12 174 TYR A N 1
ATOM 1331 C CA . TYR A 1 174 ? -2.838 -14.410 3.006 1.00 87.12 174 TYR A CA 1
ATOM 1332 C C . TYR A 1 174 ? -3.327 -14.943 1.649 1.00 87.12 174 TYR A C 1
ATOM 1334 O O . TYR A 1 174 ? -4.212 -14.352 1.026 1.00 87.12 174 TYR A O 1
ATOM 1342 N N . ILE A 1 175 ? -2.810 -16.096 1.207 1.00 89.00 175 ILE A N 1
ATOM 1343 C CA . ILE A 1 175 ? -3.262 -16.766 -0.022 1.00 89.00 175 ILE A CA 1
ATOM 1344 C C . ILE A 1 175 ? -4.726 -17.205 0.109 1.00 89.00 175 ILE A C 1
ATOM 1346 O O . ILE A 1 175 ? -5.525 -16.941 -0.789 1.00 89.00 175 ILE A O 1
ATOM 1350 N N . VAL A 1 176 ? -5.099 -17.850 1.217 1.00 88.31 176 VAL A N 1
ATOM 1351 C CA . VAL A 1 176 ? -6.465 -18.353 1.444 1.00 88.31 176 VAL A CA 1
ATOM 1352 C C . VAL A 1 176 ? -7.471 -17.203 1.492 1.00 88.31 176 VAL A C 1
ATOM 1354 O O . VAL A 1 176 ? -8.467 -17.234 0.767 1.00 88.31 176 VAL A O 1
ATOM 1357 N N . VAL A 1 177 ? -7.201 -16.165 2.287 1.00 83.50 177 VAL A N 1
ATOM 1358 C CA . VAL A 1 177 ? -8.071 -14.982 2.386 1.00 83.50 177 VAL A CA 1
ATOM 1359 C C . VAL A 1 177 ? -8.145 -14.245 1.051 1.00 83.50 177 VAL A C 1
ATOM 1361 O O . VAL A 1 177 ? -9.237 -13.847 0.636 1.00 83.50 177 VAL A O 1
ATOM 1364 N N . GLY A 1 178 ? -7.027 -14.125 0.331 1.00 83.44 178 GLY A N 1
ATOM 1365 C CA . GLY A 1 178 ? -6.995 -13.554 -1.014 1.00 83.44 178 GLY A CA 1
ATOM 1366 C C . GLY A 1 178 ? -7.900 -14.307 -1.995 1.00 83.44 178 GLY A C 1
ATOM 1367 O O . GLY A 1 178 ? -8.720 -13.689 -2.674 1.00 83.44 178 GLY A O 1
ATOM 1368 N N . LEU A 1 179 ? -7.826 -15.642 -2.027 1.00 86.19 179 LEU A N 1
ATOM 1369 C CA . LEU A 1 179 ? -8.673 -16.477 -2.890 1.00 86.19 179 LEU A CA 1
ATOM 1370 C C . LEU A 1 179 ? -10.162 -16.356 -2.541 1.00 86.19 179 LEU A C 1
ATOM 1372 O O . LEU A 1 179 ? -10.989 -16.216 -3.444 1.00 86.19 179 LEU A O 1
ATOM 1376 N N . ILE A 1 180 ? -10.509 -16.366 -1.250 1.00 84.31 180 ILE A N 1
ATOM 1377 C CA . ILE A 1 180 ? -11.894 -16.181 -0.789 1.00 84.31 180 ILE A CA 1
ATOM 1378 C C . ILE A 1 180 ? -12.412 -14.798 -1.200 1.00 84.31 180 ILE A C 1
ATOM 1380 O O . ILE A 1 180 ? -13.530 -14.687 -1.705 1.00 84.31 180 ILE A O 1
ATOM 1384 N N . SER A 1 181 ? -11.592 -13.757 -1.043 1.00 76.56 181 SER A N 1
ATOM 1385 C CA . SER A 1 181 ? -11.946 -12.378 -1.403 1.00 76.56 181 SER A CA 1
ATOM 1386 C C . SER A 1 181 ? -12.211 -12.237 -2.904 1.00 76.56 181 SER A C 1
ATOM 1388 O O . SER A 1 181 ? -13.219 -11.651 -3.303 1.00 76.56 181 SER A O 1
ATOM 1390 N N . VAL A 1 182 ? -11.359 -12.833 -3.746 1.00 80.62 182 VAL A N 1
ATOM 1391 C CA . VAL A 1 182 ? -11.527 -12.838 -5.209 1.00 80.62 182 VAL A CA 1
ATOM 1392 C C . VAL A 1 182 ? -12.766 -13.631 -5.626 1.00 80.62 182 VAL A C 1
ATOM 1394 O O . VAL A 1 182 ? -13.545 -13.152 -6.450 1.00 80.62 182 VAL A O 1
ATOM 1397 N N . ALA A 1 183 ? -12.996 -14.810 -5.045 1.00 77.19 183 ALA A N 1
ATOM 1398 C CA . ALA A 1 183 ? -14.180 -15.619 -5.334 1.00 77.19 183 ALA A CA 1
ATOM 1399 C C . ALA A 1 183 ? -15.480 -14.916 -4.901 1.00 77.19 183 ALA A C 1
ATOM 1401 O O . ALA A 1 183 ? -16.464 -14.911 -5.643 1.00 77.19 183 ALA A O 1
ATOM 1402 N N . GLY A 1 184 ? -15.479 -14.280 -3.725 1.00 74.62 184 GLY A N 1
ATOM 1403 C CA . GLY A 1 184 ? -16.593 -13.478 -3.224 1.00 74.62 184 GLY A CA 1
ATOM 1404 C C . GLY A 1 184 ? -16.897 -12.288 -4.132 1.00 74.62 184 GLY A C 1
ATOM 1405 O O . GLY A 1 184 ? -18.047 -12.100 -4.534 1.00 74.62 184 GLY A O 1
ATOM 1406 N N . LEU A 1 185 ? -15.868 -11.536 -4.530 1.00 67.06 185 LEU A N 1
ATOM 1407 C CA . LEU A 1 185 ? -16.012 -10.406 -5.445 1.00 67.06 185 LEU A CA 1
ATOM 1408 C C . LEU A 1 185 ? -16.509 -10.853 -6.825 1.00 67.06 185 LEU A C 1
ATOM 1410 O O . LEU A 1 185 ? -17.440 -10.251 -7.353 1.00 67.06 185 LEU A O 1
ATOM 1414 N N . HIS A 1 186 ? -15.957 -11.933 -7.385 1.00 69.62 186 HIS A N 1
ATOM 1415 C CA . HIS A 1 186 ? -16.416 -12.504 -8.653 1.00 69.62 186 HIS A CA 1
ATOM 1416 C C . HIS A 1 186 ? -17.904 -12.875 -8.594 1.00 69.62 186 HIS A C 1
ATOM 1418 O O . HIS A 1 186 ? -18.660 -12.505 -9.487 1.00 69.62 186 HIS A O 1
ATOM 1424 N N . ASN A 1 187 ? -18.353 -13.526 -7.517 1.00 70.50 187 ASN A N 1
ATOM 1425 C CA . ASN A 1 187 ? -19.761 -13.884 -7.323 1.00 70.50 187 ASN A CA 1
ATOM 1426 C C . ASN A 1 187 ? -20.678 -12.657 -7.168 1.00 70.50 187 ASN A C 1
ATOM 1428 O O . ASN A 1 187 ? -21.801 -12.663 -7.678 1.00 70.50 187 ASN A O 1
ATOM 1432 N N . LEU A 1 188 ? -20.213 -11.603 -6.491 1.00 60.66 188 LEU A N 1
ATOM 1433 C CA . LEU A 1 188 ? -20.949 -10.344 -6.351 1.00 60.66 188 LEU A CA 1
ATOM 1434 C C . LEU A 1 188 ? -21.048 -9.595 -7.684 1.00 60.66 188 LEU A C 1
ATOM 1436 O O . LEU A 1 188 ? -22.133 -9.146 -8.044 1.00 60.66 188 LEU A O 1
ATOM 1440 N N . VAL A 1 189 ? -19.956 -9.522 -8.448 1.00 61.19 189 VAL A N 1
ATOM 1441 C CA . VAL A 1 189 ? -19.931 -8.918 -9.789 1.00 61.19 189 VAL A CA 1
ATOM 1442 C C . VAL A 1 189 ? -20.809 -9.708 -10.754 1.00 61.19 189 VAL A C 1
ATOM 1444 O O . VAL A 1 189 ? -21.566 -9.103 -11.502 1.00 61.19 189 VAL A O 1
ATOM 1447 N N . HIS A 1 190 ? -20.798 -11.042 -10.704 1.00 61.19 190 HIS A N 1
ATOM 1448 C CA . HIS A 1 190 ? -21.686 -11.858 -11.536 1.00 61.19 190 HIS A CA 1
ATOM 1449 C C . HIS A 1 190 ? -23.168 -11.652 -11.199 1.00 61.19 190 HIS A C 1
ATOM 1451 O O . HIS A 1 190 ? -24.009 -11.668 -12.097 1.00 61.19 190 HIS A O 1
ATOM 1457 N N . ARG A 1 191 ? -23.499 -11.448 -9.916 1.00 57.28 191 ARG A N 1
ATOM 1458 C CA . ARG A 1 191 ? -24.872 -11.150 -9.477 1.00 57.28 191 ARG A CA 1
ATOM 1459 C C . ARG A 1 191 ? -25.312 -9.733 -9.843 1.00 57.28 191 ARG A C 1
ATOM 1461 O O . ARG A 1 191 ? -26.452 -9.561 -10.254 1.00 57.28 191 ARG A O 1
ATOM 1468 N N . CYS A 1 192 ? -24.429 -8.744 -9.716 1.00 49.25 192 CYS A N 1
ATOM 1469 C CA . CYS A 1 192 ? -24.749 -7.334 -9.961 1.00 49.25 192 CYS A CA 1
ATOM 1470 C C . CYS A 1 192 ? -24.590 -6.922 -11.440 1.00 49.25 192 CYS A C 1
ATOM 1472 O O . CYS A 1 192 ? -25.210 -5.968 -11.892 1.00 49.25 192 CYS A O 1
ATOM 1474 N N . GLY A 1 193 ? -23.782 -7.647 -12.216 1.00 42.06 193 GLY A N 1
ATOM 1475 C CA . GLY A 1 193 ? -23.450 -7.341 -13.611 1.00 42.06 193 GLY A CA 1
ATOM 1476 C C . GLY A 1 193 ? -24.416 -7.898 -14.660 1.00 42.06 193 GLY A C 1
ATOM 1477 O O . GLY A 1 193 ? -24.113 -7.798 -15.845 1.00 42.06 193 GLY A O 1
ATOM 1478 N N . SER A 1 194 ? -25.547 -8.494 -14.262 1.00 45.31 194 SER A N 1
ATOM 1479 C CA . SER A 1 194 ? -26.530 -9.052 -15.210 1.00 45.31 194 SER A CA 1
ATOM 1480 C C . SER A 1 194 ? -27.701 -8.125 -15.567 1.00 45.31 194 SER A C 1
ATOM 1482 O O . SER A 1 194 ? -28.427 -8.453 -16.497 1.00 45.31 194 SER A O 1
ATOM 1484 N N . ASP A 1 195 ? -27.826 -6.946 -14.943 1.00 40.25 195 ASP A N 1
ATOM 1485 C CA . ASP A 1 195 ? -28.844 -5.938 -15.289 1.00 40.25 195 ASP A CA 1
ATOM 1486 C C . ASP A 1 195 ? -28.209 -4.553 -15.505 1.00 40.25 195 ASP A C 1
ATOM 1488 O O . ASP A 1 195 ? -28.247 -3.660 -14.663 1.00 40.25 195 ASP A O 1
ATOM 1492 N N . LEU A 1 196 ? -27.604 -4.371 -16.680 1.00 41.81 196 LEU A N 1
ATOM 1493 C CA . LEU A 1 196 ? -27.322 -3.055 -17.267 1.00 41.81 196 LEU A CA 1
ATOM 1494 C C . LEU A 1 196 ? -28.128 -2.920 -18.566 1.00 41.81 196 LEU A C 1
ATOM 1496 O O . LEU A 1 196 ? -27.580 -2.755 -19.652 1.00 41.81 196 LEU A O 1
ATOM 1500 N N . SER A 1 197 ? -29.450 -3.032 -18.456 1.00 37.38 197 SER A N 1
ATOM 1501 C CA . SER A 1 197 ? -30.389 -2.707 -19.530 1.00 37.38 197 SER A CA 1
ATOM 1502 C C . SER A 1 197 ? -31.318 -1.615 -19.027 1.00 37.38 197 SER A C 1
ATOM 1504 O O . SER A 1 197 ? -32.237 -1.927 -18.289 1.00 37.38 197 SER A O 1
ATOM 1506 N N . GLY A 1 198 ? -31.037 -0.362 -19.409 1.00 40.75 198 GLY A N 1
ATOM 1507 C CA . GLY A 1 198 ? -31.978 0.763 -19.588 1.00 40.75 198 GLY A CA 1
ATOM 1508 C C . GLY A 1 198 ? -32.851 1.268 -18.429 1.00 40.75 198 GLY A C 1
ATOM 1509 O O . GLY A 1 198 ? -33.099 2.467 -18.368 1.00 40.75 198 GLY A O 1
ATOM 1510 N N . ASP A 1 199 ? -33.273 0.411 -17.507 1.00 34.81 199 ASP A N 1
ATOM 1511 C CA . ASP A 1 199 ? -34.404 0.610 -16.607 1.00 34.81 199 ASP A CA 1
ATOM 1512 C C . ASP A 1 199 ? -33.990 0.295 -15.158 1.00 34.81 199 ASP A C 1
ATOM 1514 O O . ASP A 1 199 ? -34.444 -0.666 -14.556 1.00 34.81 199 ASP A O 1
ATOM 1518 N N . GLY A 1 200 ? -33.110 1.114 -14.573 1.00 38.25 200 GLY A N 1
ATOM 1519 C CA . GLY A 1 200 ? -32.857 1.114 -13.123 1.00 38.25 200 GLY A CA 1
ATOM 1520 C C . GLY A 1 200 ? -32.094 -0.092 -12.539 1.00 38.25 200 GLY A C 1
ATOM 1521 O O . GLY A 1 200 ? -31.934 -1.145 -13.144 1.00 38.25 200 GLY A O 1
ATOM 1522 N N . ILE A 1 201 ? -31.565 0.088 -11.322 1.00 34.66 201 ILE A N 1
ATOM 1523 C CA . ILE A 1 201 ? -30.813 -0.945 -10.590 1.00 34.66 201 ILE A CA 1
ATOM 1524 C C . ILE A 1 201 ? -31.818 -1.880 -9.906 1.00 34.66 201 ILE A C 1
ATOM 1526 O O . ILE A 1 201 ? -32.330 -1.567 -8.829 1.00 34.66 201 ILE A O 1
ATOM 1530 N N . HIS A 1 202 ? -32.095 -3.032 -10.512 1.00 37.69 202 HIS A N 1
ATOM 1531 C CA . HIS A 1 202 ? -32.895 -4.090 -9.899 1.00 37.69 202 HIS A CA 1
ATOM 1532 C C . HIS A 1 202 ? -31.979 -5.110 -9.209 1.00 37.69 202 HIS A C 1
ATOM 1534 O O . HIS A 1 202 ? -31.468 -6.046 -9.815 1.00 37.69 202 HIS A O 1
ATOM 1540 N N . CYS A 1 203 ? -31.758 -4.946 -7.904 1.00 35.94 203 CYS A N 1
ATOM 1541 C CA . CYS A 1 203 ? -31.115 -5.989 -7.107 1.00 35.94 203 CYS A CA 1
ATOM 1542 C C . CYS A 1 203 ? -32.086 -7.166 -6.945 1.00 35.94 203 CYS A C 1
ATOM 1544 O O . CYS A 1 203 ? -33.038 -7.081 -6.169 1.00 35.94 203 CYS A O 1
ATOM 1546 N N . LYS A 1 204 ? -31.835 -8.276 -7.646 1.00 36.38 204 LYS A N 1
ATOM 1547 C CA . LYS A 1 204 ? -32.579 -9.530 -7.479 1.00 36.38 204 LYS A CA 1
ATOM 1548 C C . LYS A 1 204 ? -32.205 -10.182 -6.143 1.00 36.38 204 LYS A C 1
ATOM 1550 O O . LYS A 1 204 ? -31.313 -11.029 -6.065 1.00 36.38 204 LYS A O 1
ATOM 1555 N N . PHE A 1 205 ? -32.851 -9.747 -5.064 1.00 39.75 205 PHE A N 1
ATOM 1556 C CA . PHE A 1 205 ? -32.941 -10.556 -3.850 1.00 39.75 205 PHE A CA 1
ATOM 1557 C C . PHE A 1 205 ? -33.767 -11.812 -4.175 1.00 39.75 205 PHE A C 1
ATOM 1559 O O . PHE A 1 205 ? -34.593 -11.765 -5.084 1.00 39.75 205 PHE A O 1
ATOM 1566 N N . PRO A 1 206 ? -33.545 -12.958 -3.509 1.00 35.50 206 PRO A N 1
ATOM 1567 C CA . PRO A 1 206 ? -34.442 -14.094 -3.666 1.00 35.50 206 PRO A CA 1
ATOM 1568 C C . PRO A 1 206 ? -35.852 -13.657 -3.254 1.00 35.50 206 PRO A C 1
ATOM 1570 O O . PRO A 1 206 ? -36.119 -13.447 -2.072 1.00 35.50 206 PRO A O 1
ATOM 1573 N N . GLU A 1 207 ? -36.725 -13.470 -4.244 1.00 38.16 207 GLU A N 1
ATOM 1574 C CA . GLU A 1 207 ? -38.154 -13.265 -4.053 1.00 38.16 207 GLU A CA 1
ATOM 1575 C C . GLU A 1 207 ? -38.672 -14.417 -3.183 1.00 38.16 207 GLU A C 1
ATOM 1577 O O . GLU A 1 207 ? -38.609 -15.588 -3.571 1.00 38.16 207 GLU A O 1
ATOM 1582 N N . CYS A 1 208 ? -39.183 -14.102 -1.994 1.00 35.78 208 CYS A N 1
ATOM 1583 C CA . CYS A 1 208 ? -40.129 -14.997 -1.349 1.00 35.78 208 CYS A CA 1
ATOM 1584 C C . CYS A 1 208 ? -41.362 -15.022 -2.249 1.00 35.78 208 CYS A C 1
ATOM 1586 O O . CYS A 1 208 ? -42.137 -14.066 -2.275 1.00 35.78 208 CYS A O 1
ATOM 1588 N N . ASP A 1 209 ? -41.487 -16.097 -3.019 1.00 35.06 209 ASP A N 1
ATOM 1589 C CA . ASP A 1 209 ? -42.581 -16.352 -3.942 1.0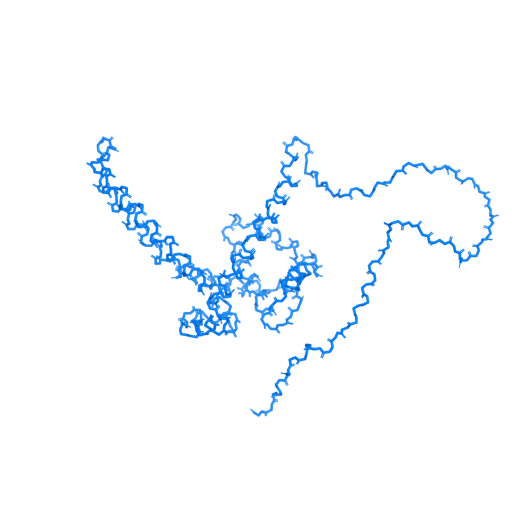0 35.06 209 ASP A CA 1
ATOM 1590 C C . ASP A 1 209 ? -43.907 -16.311 -3.162 1.00 35.06 209 ASP A C 1
ATOM 1592 O O . ASP A 1 209 ? -44.295 -17.263 -2.483 1.00 35.06 209 ASP A O 1
ATOM 1596 N N . THR A 1 210 ? -44.600 -15.170 -3.197 1.00 43.41 210 THR A N 1
ATOM 1597 C CA . THR A 1 210 ? -45.978 -15.057 -2.702 1.00 43.41 210 THR A CA 1
ATOM 1598 C C . THR A 1 210 ? -46.906 -15.549 -3.807 1.00 43.41 210 THR A C 1
ATOM 1600 O O . THR A 1 210 ? -47.702 -14.816 -4.389 1.00 43.41 210 THR A O 1
ATOM 1603 N N . GLY A 1 211 ? -46.755 -16.833 -4.128 1.00 36.47 211 GLY A N 1
ATOM 1604 C CA . GLY A 1 211 ? -47.585 -17.536 -5.084 1.00 36.47 211 GLY A CA 1
ATOM 1605 C C . GLY A 1 211 ? -49.046 -17.548 -4.639 1.00 36.47 211 GLY A C 1
ATOM 1606 O O . GLY A 1 211 ? -49.412 -18.237 -3.695 1.00 36.47 211 GLY A O 1
ATOM 1607 N N . SER A 1 212 ? -49.870 -16.822 -5.396 1.00 42.00 212 SER A N 1
ATOM 1608 C CA . SER A 1 212 ? -51.222 -17.212 -5.812 1.00 42.00 212 SER A CA 1
ATOM 1609 C C . SER A 1 212 ? -52.262 -17.540 -4.721 1.00 42.00 212 SER A C 1
ATOM 1611 O O . SER A 1 212 ? -52.359 -18.666 -4.240 1.00 42.00 212 SER A O 1
ATOM 1613 N N . GLY A 1 213 ? -53.211 -16.610 -4.550 1.00 39.28 213 GLY A N 1
ATOM 1614 C CA . GLY A 1 213 ? -54.627 -16.950 -4.369 1.00 39.28 213 GLY A CA 1
ATOM 1615 C C . GLY A 1 213 ? -55.156 -16.863 -2.941 1.00 39.28 213 GLY A C 1
ATOM 1616 O O . GLY A 1 213 ? -55.213 -17.860 -2.228 1.00 39.28 213 GLY A O 1
ATOM 1617 N N . TYR A 1 214 ? -55.660 -15.690 -2.556 1.00 33.94 214 TYR A N 1
ATOM 1618 C CA . TYR A 1 214 ? -56.543 -15.571 -1.397 1.00 33.94 214 TYR A CA 1
ATOM 1619 C C . TYR A 1 214 ? -57.989 -15.428 -1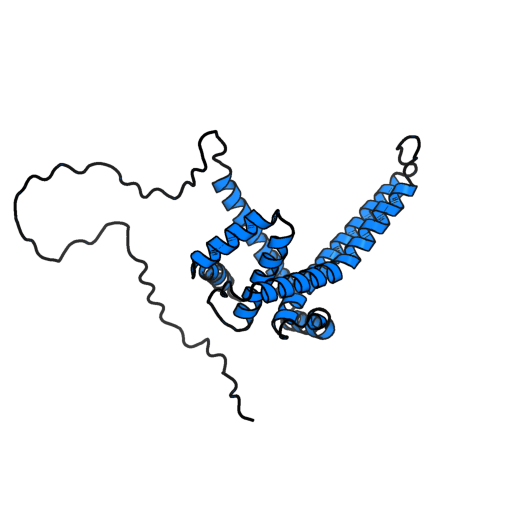.891 1.00 33.94 214 TYR A C 1
ATOM 1621 O O . TYR A 1 214 ? -58.294 -14.422 -2.532 1.00 33.94 214 TYR A O 1
ATOM 1629 N N . PRO A 1 215 ? -58.890 -16.401 -1.657 1.00 36.75 215 PRO A N 1
ATOM 1630 C CA . PRO A 1 215 ? -60.303 -16.181 -1.905 1.00 36.75 215 PRO A CA 1
ATOM 1631 C C . PRO A 1 215 ? -60.874 -15.303 -0.785 1.00 36.75 215 PRO A C 1
ATOM 1633 O O . PRO A 1 215 ? -60.603 -15.528 0.399 1.00 36.75 215 PRO A O 1
ATOM 1636 N N . ASP A 1 216 ? -61.665 -14.308 -1.181 1.00 36.59 216 ASP A N 1
ATOM 1637 C CA . ASP A 1 216 ? -62.461 -13.449 -0.305 1.00 36.59 216 ASP A CA 1
ATOM 1638 C C . ASP A 1 216 ? -63.156 -14.261 0.798 1.00 36.59 216 ASP A C 1
ATOM 1640 O O . ASP A 1 216 ? -63.953 -15.164 0.526 1.00 36.59 216 ASP A O 1
ATOM 1644 N N . ARG A 1 217 ? -62.892 -13.926 2.067 1.00 37.31 217 ARG A N 1
ATOM 1645 C CA . ARG A 1 217 ? -63.683 -14.437 3.193 1.00 37.31 217 ARG A CA 1
ATOM 1646 C C . ARG A 1 217 ? -64.712 -13.393 3.609 1.00 37.31 217 ARG A C 1
ATOM 1648 O O . ARG A 1 217 ? -64.373 -12.383 4.218 1.00 37.31 217 ARG A O 1
ATOM 1655 N N . GLY A 1 218 ? -65.975 -13.689 3.302 1.00 35.97 218 GLY A N 1
ATOM 1656 C CA . GLY A 1 218 ? -67.142 -13.062 3.920 1.00 35.97 218 GLY A CA 1
ATOM 1657 C C . GLY A 1 218 ? -67.244 -13.351 5.430 1.00 35.97 218 GLY A C 1
ATOM 1658 O O . GLY A 1 218 ? -66.475 -14.149 5.976 1.00 35.97 218 GLY A O 1
ATOM 1659 N N . PRO A 1 219 ? -68.182 -12.700 6.136 1.00 36.50 219 PRO A N 1
ATOM 1660 C CA . PRO A 1 219 ? -68.122 -12.560 7.582 1.00 36.50 219 PRO A CA 1
ATOM 1661 C C . PRO A 1 219 ? -68.866 -13.700 8.284 1.00 36.50 219 PRO A C 1
ATOM 1663 O O . PRO A 1 219 ? -70.087 -13.667 8.370 1.00 36.50 219 PRO A O 1
ATOM 1666 N N . HIS A 1 220 ? -68.152 -14.675 8.854 1.00 34.91 220 HIS A N 1
ATOM 1667 C CA . HIS A 1 220 ? -68.733 -15.572 9.860 1.00 34.91 220 HIS A CA 1
ATOM 1668 C C . HIS A 1 220 ? -67.733 -15.925 10.973 1.00 34.91 220 HIS A C 1
ATOM 1670 O O . HIS A 1 220 ? -66.639 -16.428 10.729 1.00 34.91 220 HIS A O 1
ATOM 1676 N N . ASN A 1 221 ? -68.158 -15.646 12.210 1.00 42.34 221 ASN A N 1
ATOM 1677 C CA . ASN A 1 221 ? -67.527 -15.998 13.483 1.00 42.34 221 ASN A CA 1
ATOM 1678 C C . ASN A 1 221 ? -67.502 -17.514 13.715 1.00 42.34 221 ASN A C 1
ATOM 1680 O O . ASN A 1 221 ? -68.579 -18.103 13.777 1.00 42.34 221 ASN A O 1
ATOM 1684 N N . ILE A 1 222 ? -66.330 -18.097 14.006 1.00 35.06 222 ILE A N 1
ATOM 1685 C CA . ILE A 1 222 ? -66.173 -19.293 14.864 1.00 35.06 222 ILE A CA 1
ATOM 1686 C C . ILE A 1 222 ? -64.811 -19.197 15.593 1.00 35.06 222 ILE A C 1
ATOM 1688 O O . ILE A 1 222 ? -63.811 -18.908 14.935 1.00 35.06 222 ILE A O 1
ATOM 1692 N N . PRO A 1 223 ? -64.728 -19.434 16.920 1.00 44.72 223 PRO A N 1
ATOM 1693 C CA . PRO A 1 223 ? -63.471 -19.425 17.665 1.00 44.72 223 PRO A CA 1
ATOM 1694 C C . PRO A 1 223 ? -62.859 -20.833 17.714 1.00 44.72 223 PRO A C 1
ATOM 1696 O O . PRO A 1 223 ? -63.545 -21.779 18.094 1.00 44.72 223 PRO A O 1
ATOM 1699 N N . LEU A 1 224 ? -61.571 -20.986 17.386 1.00 32.78 224 LEU A N 1
ATOM 1700 C CA . LEU A 1 224 ? -60.836 -22.239 17.598 1.00 32.78 224 LEU A CA 1
ATOM 1701 C C . LEU A 1 224 ? -59.429 -21.987 18.173 1.00 32.78 224 LEU A C 1
ATOM 1703 O O . LEU A 1 224 ? -58.754 -21.010 17.869 1.00 32.78 224 LEU A O 1
ATOM 1707 N N . HIS A 1 225 ? -59.092 -22.899 19.077 1.00 30.52 225 HIS A N 1
ATOM 1708 C CA . HIS A 1 225 ? -58.065 -22.949 20.117 1.00 30.52 225 HIS A CA 1
ATOM 1709 C C . HIS A 1 225 ? -56.603 -22.932 19.595 1.00 30.52 225 HIS A C 1
ATOM 1711 O O . HIS A 1 225 ? -56.357 -23.435 18.499 1.00 30.52 225 HIS A O 1
ATOM 1717 N N . PRO A 1 226 ? -55.606 -22.429 20.363 1.00 39.16 226 PRO A N 1
ATOM 1718 C CA . PRO A 1 226 ? -54.220 -22.274 19.911 1.00 39.16 226 PRO A CA 1
ATOM 1719 C C . PRO A 1 226 ? -53.448 -23.596 20.004 1.00 39.16 226 PRO A C 1
ATOM 1721 O O . PRO A 1 226 ? -52.691 -23.840 20.939 1.00 39.16 226 PRO A O 1
ATOM 1724 N N . ALA A 1 227 ? -53.663 -24.485 19.048 1.00 36.38 227 ALA A N 1
ATOM 1725 C CA . ALA A 1 227 ? -52.795 -25.625 18.788 1.00 36.38 227 ALA A CA 1
ATOM 1726 C C . ALA A 1 227 ? -53.041 -26.048 17.339 1.00 36.38 227 ALA A C 1
ATOM 1728 O O . ALA A 1 227 ? -54.198 -26.162 16.954 1.00 36.38 227 ALA A O 1
ATOM 1729 N N . LEU A 1 228 ? -51.972 -26.312 16.580 1.00 34.53 228 LEU A N 1
ATOM 1730 C CA . LEU A 1 228 ? -51.948 -26.708 15.155 1.00 34.53 228 LEU A CA 1
ATOM 1731 C C . LEU A 1 228 ? -51.752 -25.577 14.126 1.00 34.53 228 LEU A C 1
ATOM 1733 O O . LEU A 1 228 ? -52.523 -25.446 13.182 1.00 34.53 228 LEU A O 1
ATOM 1737 N N . LEU A 1 229 ? -50.649 -24.833 14.243 1.00 34.06 229 LEU A N 1
ATOM 1738 C CA . LEU A 1 229 ? -49.993 -24.204 13.088 1.00 34.06 229 LEU A CA 1
ATOM 1739 C C . LEU A 1 229 ? -48.477 -24.422 13.187 1.00 34.06 229 LEU A C 1
ATOM 1741 O O . LEU A 1 229 ? -47.713 -23.508 13.484 1.00 34.06 229 LEU A O 1
ATOM 1745 N N . GLU A 1 230 ? -48.052 -25.664 12.967 1.00 44.25 230 GLU A N 1
ATOM 1746 C CA . GLU A 1 230 ? -46.738 -25.911 12.379 1.00 44.25 230 GLU A CA 1
ATOM 1747 C C . GLU A 1 230 ? -46.897 -26.009 10.859 1.00 44.25 230 GLU A C 1
ATOM 1749 O O . GLU A 1 230 ? -47.874 -26.575 10.371 1.00 44.25 230 GLU A O 1
ATOM 1754 N N . GLN A 1 231 ? -45.864 -25.516 10.169 1.00 42.03 231 GLN A N 1
ATOM 1755 C CA . GLN A 1 231 ? -45.548 -25.614 8.737 1.00 42.03 231 GLN A CA 1
ATOM 1756 C C . GLN A 1 231 ? -45.883 -24.379 7.877 1.00 42.03 231 GLN A C 1
ATOM 1758 O O . GLN A 1 231 ? -46.959 -24.232 7.308 1.00 42.03 231 GLN A O 1
ATOM 1763 N N . GLY A 1 232 ? -44.870 -23.510 7.757 1.00 30.58 232 GLY A N 1
ATOM 1764 C CA . GLY A 1 232 ? -44.729 -22.429 6.777 1.00 30.58 232 GLY A CA 1
ATOM 1765 C C . GLY A 1 232 ? -43.314 -21.813 6.870 1.00 30.58 232 GLY A C 1
ATOM 1766 O O . GLY A 1 232 ? -42.809 -21.667 7.986 1.00 30.58 232 GLY A O 1
ATOM 1767 N N . PRO A 1 233 ? -42.633 -21.488 5.750 1.00 33.75 233 PRO A N 1
ATOM 1768 C CA . PRO A 1 233 ? -41.172 -21.361 5.655 1.00 33.75 233 PRO A CA 1
ATOM 1769 C C . PRO A 1 233 ? -40.653 -19.962 6.031 1.00 33.75 233 PRO A C 1
ATOM 1771 O O . PRO A 1 233 ? -39.945 -19.313 5.270 1.00 33.75 233 PRO A O 1
ATOM 1774 N N . CYS A 1 234 ? -40.987 -19.488 7.227 1.00 35.06 234 CYS A N 1
ATOM 1775 C CA . CYS A 1 234 ? -40.350 -18.315 7.829 1.00 35.06 234 CYS A CA 1
ATOM 1776 C C . CYS A 1 234 ? -40.075 -18.595 9.307 1.00 35.06 234 CYS A C 1
ATOM 1778 O O . CYS A 1 234 ? -40.623 -17.956 10.204 1.00 35.06 234 CYS A O 1
ATOM 1780 N N . THR A 1 235 ? -39.245 -19.599 9.586 1.00 30.89 235 THR A N 1
ATOM 1781 C CA . THR A 1 235 ? -38.828 -19.887 10.958 1.00 30.89 235 THR A CA 1
ATOM 1782 C C . THR A 1 235 ? -37.667 -18.973 11.341 1.00 30.89 235 THR A C 1
ATOM 1784 O O . THR A 1 235 ? -36.529 -19.160 10.924 1.00 30.89 235 THR A O 1
ATOM 1787 N N . GLN A 1 236 ? -38.009 -17.968 12.146 1.00 31.17 236 GLN A N 1
ATOM 1788 C CA . GLN A 1 236 ? -37.162 -17.268 13.114 1.00 31.17 236 GLN A CA 1
ATOM 1789 C C . GLN A 1 236 ? -35.897 -18.053 13.508 1.00 31.17 236 GLN A C 1
ATOM 1791 O O . GLN A 1 236 ? -35.980 -19.086 14.179 1.00 31.17 236 GLN A O 1
ATOM 1796 N N . ILE A 1 237 ? -34.719 -17.523 13.168 1.00 30.69 237 ILE A N 1
ATOM 1797 C CA . ILE A 1 237 ? -33.441 -17.993 13.712 1.00 30.69 237 ILE A CA 1
ATOM 1798 C C . ILE A 1 237 ? -33.374 -17.544 15.175 1.00 30.69 237 ILE A C 1
ATOM 1800 O O . ILE A 1 237 ? -32.891 -16.465 15.512 1.00 30.69 237 ILE A O 1
ATOM 1804 N N . ARG A 1 238 ? -33.872 -18.391 16.076 1.00 26.83 238 ARG A N 1
ATOM 1805 C CA . ARG A 1 238 ? -33.606 -18.279 17.511 1.00 26.83 238 ARG A CA 1
ATOM 1806 C C . ARG A 1 238 ? -32.271 -18.972 17.792 1.00 26.83 238 ARG A C 1
ATOM 1808 O O . ARG A 1 238 ? -32.236 -20.150 18.139 1.00 26.83 238 ARG A O 1
ATOM 1815 N N . LEU A 1 239 ? -31.162 -18.253 17.609 1.00 27.42 239 LEU A N 1
ATOM 1816 C CA . LEU A 1 239 ? -29.814 -18.734 17.932 1.00 27.42 239 LEU A CA 1
ATOM 1817 C C . LEU A 1 239 ? -29.659 -18.845 19.455 1.00 27.42 239 LEU A C 1
ATOM 1819 O O . LEU A 1 239 ? -29.333 -17.887 20.151 1.00 27.42 239 LEU A O 1
ATOM 1823 N N . ARG A 1 240 ? -29.919 -20.040 19.991 1.00 27.25 240 ARG A N 1
ATOM 1824 C CA . ARG A 1 240 ? -29.549 -20.412 21.358 1.00 27.25 240 ARG A CA 1
ATOM 1825 C C . ARG A 1 240 ? -28.108 -20.928 21.322 1.00 27.25 240 ARG A C 1
ATOM 1827 O O . ARG A 1 240 ? -27.885 -22.133 21.276 1.00 27.25 240 ARG A O 1
ATOM 1834 N N . ILE A 1 241 ? -27.136 -20.016 21.292 1.00 30.61 241 ILE A N 1
ATOM 1835 C CA . ILE A 1 241 ? -25.719 -20.383 21.409 1.00 30.61 241 ILE A CA 1
ATOM 1836 C C . ILE A 1 241 ? -25.470 -20.776 22.864 1.00 30.61 241 ILE A C 1
ATOM 1838 O O . ILE A 1 241 ? -25.571 -19.959 23.778 1.00 30.61 241 ILE A O 1
ATOM 1842 N N . LYS A 1 242 ? -25.186 -22.057 23.086 1.00 29.95 242 LYS A N 1
ATOM 1843 C CA . LYS A 1 242 ? -24.636 -22.542 24.346 1.00 29.95 242 LYS A CA 1
ATOM 1844 C C . LYS A 1 242 ? -23.124 -22.361 24.241 1.00 29.95 242 LYS A C 1
ATOM 1846 O O . LYS A 1 242 ? -22.493 -23.092 23.487 1.00 29.95 242 LYS A O 1
ATOM 1851 N N . LEU A 1 243 ? -22.578 -21.352 24.924 1.00 31.91 243 LEU A N 1
ATOM 1852 C CA . LEU A 1 243 ? -21.135 -21.115 24.963 1.00 31.91 243 LEU A CA 1
ATOM 1853 C C . LEU A 1 243 ? -20.413 -22.350 25.537 1.00 31.91 243 LEU A C 1
ATOM 1855 O O . LEU A 1 243 ? -20.773 -22.788 26.634 1.00 31.91 243 LEU A O 1
ATOM 1859 N N . PRO A 1 244 ? -19.394 -22.902 24.859 1.00 28.77 244 PRO A N 1
ATOM 1860 C CA . PRO A 1 244 ? -18.359 -23.676 25.522 1.00 28.77 244 PRO A CA 1
ATOM 1861 C C . PRO A 1 244 ? -17.408 -22.718 26.256 1.00 28.77 244 PRO A C 1
ATOM 1863 O O . PRO A 1 244 ? -16.960 -21.713 25.712 1.00 28.77 244 PRO A O 1
ATOM 1866 N N . SER A 1 245 ? -17.106 -23.034 27.512 1.00 36.62 245 SER A N 1
ATOM 1867 C CA . SER A 1 245 ? -16.365 -22.210 28.477 1.00 36.62 245 SER A CA 1
ATOM 1868 C C . SER A 1 245 ? -14.862 -22.019 28.183 1.00 36.62 245 SER A C 1
ATOM 1870 O O . SER A 1 245 ? -14.078 -21.957 29.126 1.00 36.62 245 SER A O 1
ATOM 1872 N N . PHE A 1 246 ? -14.423 -21.984 26.920 1.00 35.53 246 PHE A N 1
ATOM 1873 C CA . PHE A 1 246 ? -12.996 -22.111 26.578 1.00 35.53 246 PHE A CA 1
ATOM 1874 C C . PHE A 1 246 ? -12.300 -20.824 26.100 1.00 35.53 246 PHE A C 1
ATOM 1876 O O . PHE A 1 246 ? -11.078 -20.803 26.016 1.00 35.53 246 PHE A O 1
ATOM 1883 N N . PHE A 1 247 ? -13.035 -19.730 25.880 1.00 31.55 247 PHE A N 1
ATOM 1884 C CA . PHE A 1 247 ? -12.456 -18.392 25.698 1.00 31.55 247 PHE A CA 1
ATOM 1885 C C . PHE A 1 247 ? -12.621 -17.574 26.984 1.00 31.55 247 PHE A C 1
ATOM 1887 O O . PHE A 1 247 ? -13.465 -16.691 27.097 1.00 31.55 247 PHE A O 1
ATOM 1894 N N . ILE A 1 248 ? -11.814 -17.912 27.988 1.00 29.78 248 ILE A N 1
ATOM 1895 C CA . ILE A 1 248 ? -11.454 -16.990 29.066 1.00 29.78 248 ILE A CA 1
ATOM 1896 C C . ILE A 1 248 ? -9.967 -16.720 28.863 1.00 29.78 248 ILE A C 1
ATOM 1898 O O . ILE A 1 248 ? -9.121 -17.482 29.325 1.00 29.78 248 ILE A O 1
ATOM 1902 N N . PHE A 1 249 ? -9.644 -15.655 28.130 1.00 32.72 249 PHE A N 1
ATOM 1903 C CA . PHE A 1 249 ? -8.331 -15.041 28.285 1.00 32.72 249 PHE A CA 1
ATOM 1904 C C . PHE A 1 249 ? -8.267 -14.483 29.714 1.00 32.72 249 PHE A C 1
ATOM 1906 O O . PHE A 1 249 ? -9.211 -13.807 30.135 1.00 32.72 249 PHE A O 1
ATOM 1913 N N . PRO A 1 250 ? -7.217 -14.784 30.496 1.00 27.91 250 PRO A N 1
ATOM 1914 C CA . PRO A 1 250 ? -7.085 -14.222 31.826 1.00 27.91 250 PRO A CA 1
ATOM 1915 C C . PRO A 1 250 ? -6.926 -12.708 31.677 1.00 27.91 250 PRO A C 1
ATOM 1917 O O . PRO A 1 250 ? -5.944 -12.221 31.120 1.00 27.91 250 PRO A O 1
ATOM 1920 N N . SER A 1 251 ? -7.916 -11.968 32.172 1.00 33.53 251 SER A N 1
ATOM 1921 C CA . SER A 1 251 ? -7.744 -10.570 32.543 1.00 33.53 251 SER A CA 1
ATOM 1922 C C . SER A 1 251 ? -6.579 -10.524 33.531 1.00 33.53 251 SER A C 1
ATOM 1924 O O . SER A 1 251 ? -6.702 -10.994 34.661 1.00 33.53 251 SER A O 1
ATOM 1926 N N . SER A 1 252 ? -5.414 -10.058 33.078 1.00 33.69 252 SER A N 1
ATOM 1927 C CA . SER A 1 252 ? -4.322 -9.758 33.993 1.00 33.69 252 SER A CA 1
ATOM 1928 C C . SER A 1 252 ? -4.720 -8.512 34.767 1.00 33.69 252 SER A C 1
ATOM 1930 O O . SER A 1 252 ? -4.793 -7.415 34.209 1.00 33.69 252 SER A O 1
ATOM 1932 N N . ASP A 1 253 ? -4.999 -8.731 36.047 1.00 35.28 253 ASP A N 1
ATOM 1933 C CA . ASP A 1 253 ? -5.229 -7.729 37.074 1.00 35.28 253 ASP A CA 1
ATOM 1934 C C . ASP A 1 253 ? -4.236 -6.570 36.959 1.00 35.28 253 ASP A C 1
ATOM 1936 O O . ASP A 1 253 ? -3.015 -6.742 37.017 1.00 35.28 253 ASP A O 1
ATOM 1940 N N . LYS A 1 254 ? -4.784 -5.360 36.850 1.00 43.94 254 LYS A N 1
ATOM 1941 C CA . LYS A 1 254 ? -4.059 -4.129 37.147 1.00 43.94 254 LYS A CA 1
ATOM 1942 C C . LYS A 1 254 ? -3.973 -3.991 38.665 1.00 43.94 254 LYS A C 1
ATOM 1944 O O . LYS A 1 254 ? -4.830 -3.361 39.271 1.00 43.94 254 LYS A O 1
ATOM 1949 N N . HIS A 1 255 ? -2.922 -4.547 39.256 1.00 37.66 255 HIS A N 1
ATOM 1950 C CA . HIS A 1 255 ? -2.466 -4.195 40.599 1.00 37.66 255 HIS A CA 1
ATOM 1951 C C . HIS A 1 255 ? -0.937 -4.304 40.684 1.00 37.66 255 HIS A C 1
ATOM 1953 O O . HIS A 1 255 ? -0.410 -5.341 41.078 1.00 37.66 255 HIS A O 1
ATOM 1959 N N . LEU A 1 256 ? -0.234 -3.245 40.271 1.00 36.50 256 LEU A N 1
ATOM 1960 C CA . LEU A 1 256 ? 0.655 -2.402 41.093 1.00 36.50 256 LEU A CA 1
ATOM 1961 C C . LEU A 1 256 ? 1.314 -1.326 40.219 1.00 36.50 256 LEU A C 1
ATOM 1963 O O . LEU A 1 256 ? 1.800 -1.675 39.122 1.00 36.50 256 LEU A O 1
#